Protein AF-A0A9D3YJC3-F1 (afdb_monomer)

pLDDT: mean 71.25, std 24.18, range [24.5, 98.12]

Sequence (260 aa):
MASGANPSANKCLFDDHLLQAIGIKKDTSAGRDDCSYIDMFAGKQGQATYIKMFVPEEGLFEPMEKPKSGDWLKEHTERGQTFKQFITGSYRSPDSVHKTVYLLPMVFKEDPVPPEVIAPLERFAAIFFGMPASVMAPESFLGRASDRVNAGVYQVHAGELLGAMGKNLKRDAFCCAGITMADLYPRESWNFVFGLASSAGNTGVYSLARYLSNFGDHQYTRIDLTSSSMQDNVPRDWSHVRHSPLRAFQVSNERQQPPG

Mean predicted aligned error: 15.18 Å

InterPro domains:
  IPR012962 Peptidase M54, archaemetzincin [cd11375] (100-215)
  IPR024079 Metallopeptidase, catalytic domain superfamily [G3DSA:3.40.390.10] (105-241)
  IPR052009 Archaemetzincin [PTHR32205] (53-228)

Foldseek 3Di:
DDDDDDPPQQADPADCVLCVLLVWDADPVPVHRHPQATFDDDDDPDDRDGDRPPDDDPPPDDDDDDDDPVGPVVVDDDDDDDPVCVVPDPAQDQDPQAFEEEEEFEDELEDTDDPVRVSVVQSCCSVVVSTHYYYDDHDYCYPQFDWDQDLLAIETAQVSVLVVALVDDDRRHNAYEYEYLGFYDNDDVDRGDQKADDSVSSYIYGHPNVVQPCRSVDNHDHGDPPPVVPVPDDPPDPPPPDDDDDDDDDHPPDPDDDDD

Organism: Dreissena polymorpha (NCBI:txid45954)

Secondary structure (DSSP, 8-state):
-------------S-HHHHHHTTPEE--TT---STT-EE----SSS---B--TT---TTSSPPPPPPPTT-HHHHS------HHHHHTS------SS--EEEEEEEESSSPPPPHHHHHHHHHHHHHHHTS-EEEPPPEE-TTSS-EEEETTEEEEEHHHHHHHHHTT--TTEEEEEEEESSEEESSTT---BSEEEETTTTEEEEE-GGGSTTTTSSSSPPP----TTSTT---S--TT------PPP------PPPP-

Radius of gyration: 22.54 Å; Cα contacts (8 Å, |Δi|>4): 349; chains: 1; bounding box: 50×69×72 Å

Structure (mmCIF, N/CA/C/O backbone):
data_AF-A0A9D3YJC3-F1
#
_entry.id   AF-A0A9D3YJC3-F1
#
loop_
_atom_site.group_PDB
_atom_site.id
_atom_site.type_symbol
_atom_site.label_atom_id
_atom_site.label_alt_id
_atom_site.label_comp_id
_atom_site.label_asym_id
_atom_site.label_entity_id
_atom_site.label_seq_id
_atom_site.pdbx_PDB_ins_code
_atom_site.Cartn_x
_atom_site.Cartn_y
_atom_site.Cartn_z
_atom_site.occupancy
_atom_site.B_iso_or_equiv
_atom_site.auth_seq_id
_atom_site.auth_comp_id
_atom_site.auth_asym_id
_atom_site.auth_atom_id
_atom_site.pdbx_PDB_model_num
ATOM 1 N N . MET A 1 1 ? -31.867 4.544 50.320 1.00 34.03 1 MET A N 1
ATOM 2 C CA . MET A 1 1 ? -31.240 5.598 49.499 1.00 34.03 1 MET A CA 1
ATOM 3 C C . MET A 1 1 ? -29.945 5.036 48.942 1.00 34.03 1 MET A C 1
ATOM 5 O O . MET A 1 1 ? -28.954 4.996 49.655 1.00 34.03 1 MET A O 1
ATOM 9 N N . ALA A 1 2 ? -29.984 4.505 47.723 1.00 28.31 2 ALA A N 1
ATOM 10 C CA . ALA A 1 2 ? -28.798 4.081 46.992 1.00 28.31 2 ALA A CA 1
ATOM 11 C C . ALA A 1 2 ? -28.734 4.950 45.736 1.00 28.31 2 ALA A C 1
ATOM 13 O O . ALA A 1 2 ? -29.616 4.889 44.883 1.00 28.31 2 ALA A O 1
ATOM 14 N N . SER A 1 3 ? -27.738 5.829 45.714 1.00 32.19 3 SER A N 1
ATOM 15 C CA . SER A 1 3 ? -27.345 6.646 44.572 1.00 32.19 3 SER A CA 1
ATOM 16 C C . SER A 1 3 ? -26.848 5.708 43.466 1.00 32.19 3 SER A C 1
ATOM 18 O O . SER A 1 3 ? -25.758 5.147 43.563 1.00 32.19 3 SER A O 1
ATOM 20 N N . GLY A 1 4 ? -27.695 5.457 42.467 1.00 29.39 4 GLY A N 1
ATOM 21 C CA . GLY A 1 4 ? -27.324 4.753 41.243 1.00 29.39 4 GLY A CA 1
ATOM 22 C C . GLY A 1 4 ? -26.763 5.765 40.254 1.00 29.39 4 GLY A C 1
ATOM 23 O O . GLY A 1 4 ? -27.488 6.645 39.796 1.00 29.39 4 GLY A O 1
ATOM 24 N N . ALA A 1 5 ? -25.464 5.667 39.979 1.00 30.23 5 ALA A N 1
ATOM 25 C CA . ALA A 1 5 ? -24.754 6.528 39.047 1.00 30.23 5 ALA A CA 1
ATOM 26 C C . ALA A 1 5 ? -25.415 6.520 37.656 1.00 30.23 5 ALA A C 1
ATOM 28 O O . ALA A 1 5 ? -25.661 5.468 37.068 1.00 30.23 5 ALA A O 1
ATOM 29 N N . ASN A 1 6 ? -25.686 7.718 37.148 1.00 29.25 6 ASN A N 1
ATOM 30 C CA . ASN A 1 6 ? -26.159 7.982 35.795 1.00 29.25 6 ASN A CA 1
ATOM 31 C C . ASN A 1 6 ? -25.045 7.609 34.790 1.00 29.25 6 ASN A C 1
ATOM 33 O O . ASN A 1 6 ? -23.936 8.133 34.934 1.00 29.25 6 ASN A O 1
ATOM 37 N N . PRO A 1 7 ? -25.270 6.747 33.780 1.00 35.31 7 PRO A N 1
ATOM 38 C CA . PRO A 1 7 ? -24.292 6.480 32.729 1.00 35.31 7 PRO A CA 1
ATOM 39 C C . PRO A 1 7 ? -24.320 7.635 31.717 1.00 35.31 7 PRO A C 1
ATOM 41 O O . PRO A 1 7 ? -24.684 7.470 30.559 1.00 35.31 7 PRO A O 1
ATOM 44 N N . SER A 1 8 ? -23.986 8.841 32.174 1.00 42.81 8 SER A N 1
ATOM 45 C CA . SER A 1 8 ? -23.954 10.055 31.360 1.00 42.81 8 SER A CA 1
ATOM 46 C C . SER A 1 8 ? -22.549 10.643 31.364 1.00 42.81 8 SER A C 1
ATOM 48 O O . SER A 1 8 ? -22.286 11.694 31.942 1.00 42.81 8 SER A O 1
ATOM 50 N N . ALA A 1 9 ? -21.632 9.938 30.721 1.00 39.44 9 ALA A N 1
ATOM 51 C CA . ALA A 1 9 ? -20.442 10.549 30.157 1.00 39.44 9 ALA A CA 1
ATOM 52 C C . ALA A 1 9 ? -20.146 9.773 28.878 1.00 39.44 9 ALA A C 1
ATOM 54 O O . ALA A 1 9 ? -19.492 8.732 28.910 1.00 39.44 9 ALA A O 1
ATOM 55 N N . ASN A 1 10 ? -20.718 10.242 27.766 1.00 42.78 10 ASN A N 1
ATOM 56 C CA . ASN A 1 10 ? -20.317 9.843 26.422 1.00 42.78 10 ASN A CA 1
ATOM 57 C C . ASN A 1 10 ? -18.834 10.188 26.281 1.00 42.78 10 ASN A C 1
ATOM 59 O O . ASN A 1 10 ? -18.494 11.292 25.878 1.00 42.78 10 ASN A O 1
ATOM 63 N N . LYS A 1 11 ? -17.953 9.282 26.701 1.00 45.59 11 LYS A N 1
ATOM 64 C CA . LYS A 1 11 ? -16.515 9.463 26.568 1.00 45.59 11 LYS A CA 1
ATOM 65 C C . LYS A 1 11 ? -16.201 9.473 25.079 1.00 45.59 11 LYS A C 1
ATOM 67 O O . LYS A 1 11 ? -16.651 8.583 24.357 1.00 45.59 11 LYS A O 1
ATOM 72 N N . CYS A 1 12 ? -15.477 10.490 24.631 1.00 47.16 12 CYS A N 1
ATOM 73 C CA . CYS A 1 12 ? -15.141 10.653 23.230 1.00 47.16 12 CYS A CA 1
ATOM 74 C C . CYS A 1 12 ? -14.508 9.356 22.671 1.00 47.16 12 CYS A C 1
ATOM 76 O O . CYS A 1 12 ? -13.501 8.884 23.194 1.00 47.16 12 CYS A O 1
ATOM 78 N N . LEU A 1 13 ? -15.117 8.769 21.633 1.00 49.75 13 LEU A N 1
ATOM 79 C CA . LEU A 1 13 ? -14.610 7.602 20.899 1.00 49.75 13 LEU A CA 1
ATOM 80 C C . LEU A 1 13 ? -13.373 7.908 20.036 1.00 49.75 13 LEU A C 1
ATOM 82 O O . LEU A 1 13 ? -12.733 6.975 19.558 1.00 49.75 13 LEU A O 1
ATOM 86 N N . PHE A 1 14 ? -13.047 9.183 19.808 1.00 52.88 14 PHE A N 1
ATOM 87 C CA . PHE A 1 14 ? -11.899 9.580 18.999 1.00 52.88 14 PHE A CA 1
ATOM 88 C C . PHE A 1 14 ? -10.638 9.690 19.856 1.00 52.88 14 PHE A C 1
ATOM 90 O O . PHE A 1 14 ? -10.636 10.339 20.901 1.00 52.88 14 PHE A O 1
ATOM 97 N N . ASP A 1 15 ? -9.568 9.053 19.382 1.00 59.12 15 ASP A N 1
ATOM 98 C CA . ASP A 1 15 ? -8.219 9.203 19.919 1.00 59.12 15 ASP A CA 1
ATOM 99 C C . ASP A 1 15 ? -7.711 10.621 19.608 1.00 59.12 15 ASP A C 1
ATOM 101 O O . ASP A 1 15 ? -7.684 11.038 18.446 1.00 59.12 15 ASP A O 1
ATOM 105 N N . ASP A 1 16 ? -7.297 11.370 20.631 1.00 61.34 16 ASP A N 1
ATOM 106 C CA . ASP A 1 16 ? -6.733 12.715 20.467 1.00 61.34 16 ASP A CA 1
ATOM 107 C C . ASP A 1 16 ? -5.506 12.705 19.533 1.00 61.34 16 ASP A C 1
ATOM 109 O O . ASP A 1 16 ? -5.284 13.667 18.793 1.00 61.34 16 ASP A O 1
ATOM 113 N N . HIS A 1 17 ? -4.750 11.599 19.488 1.00 56.66 17 HIS A N 1
ATOM 114 C CA . HIS A 1 17 ? -3.661 11.417 18.529 1.00 56.66 17 HIS A CA 1
ATOM 115 C C . HIS A 1 17 ? -4.159 11.303 17.087 1.00 56.66 17 HIS A C 1
ATOM 117 O O . HIS A 1 17 ? -3.506 11.832 16.188 1.00 56.66 17 HIS A O 1
ATOM 123 N N . LEU A 1 18 ? -5.305 10.653 16.848 1.00 59.09 18 LEU A N 1
ATOM 124 C CA . LEU A 1 18 ? -5.912 10.577 15.518 1.00 59.09 18 LEU A CA 1
ATOM 125 C C . LEU A 1 18 ? -6.359 11.968 15.067 1.00 59.09 18 LEU A C 1
ATOM 127 O O . LEU A 1 18 ? -6.025 12.377 13.960 1.00 59.09 18 LEU A O 1
ATOM 131 N N . LEU A 1 19 ? -7.052 12.713 15.935 1.00 63.03 19 LEU A N 1
ATOM 132 C CA . LEU A 1 19 ? -7.494 14.080 15.639 1.00 63.03 19 LEU A CA 1
ATOM 133 C C . LEU A 1 19 ? -6.303 14.999 15.331 1.00 63.03 19 LEU A C 1
ATOM 135 O O . LEU A 1 19 ? -6.305 15.712 14.326 1.00 63.03 19 LEU A O 1
ATOM 139 N N . GLN A 1 20 ? -5.238 14.911 16.133 1.00 63.22 20 GLN A N 1
ATOM 140 C CA . GLN A 1 20 ? -4.003 15.652 15.899 1.00 63.22 20 GLN A CA 1
ATOM 141 C C . GLN A 1 20 ? -3.333 15.264 14.572 1.00 63.22 20 GLN A C 1
ATOM 143 O O . GLN A 1 20 ? -2.911 16.149 13.825 1.00 63.22 20 GLN A O 1
ATOM 148 N N . ALA A 1 21 ? -3.255 13.967 14.256 1.00 53.16 21 ALA A N 1
ATOM 149 C CA . ALA A 1 21 ? -2.650 13.469 13.020 1.00 53.16 21 ALA A CA 1
ATOM 150 C C . ALA A 1 21 ? -3.380 13.965 11.760 1.00 53.16 21 ALA A C 1
ATOM 152 O O . ALA A 1 21 ? -2.753 14.176 10.721 1.00 53.16 21 ALA A O 1
ATOM 153 N N . ILE A 1 22 ? -4.690 14.204 11.856 1.00 52.75 22 ILE A N 1
ATOM 154 C CA . ILE A 1 22 ? -5.525 14.654 10.733 1.00 52.75 22 ILE A CA 1
ATOM 155 C C . ILE A 1 22 ? -5.748 16.176 10.728 1.00 52.75 22 ILE A C 1
ATOM 157 O O . ILE A 1 22 ? -6.540 16.685 9.940 1.00 52.75 22 ILE A O 1
ATOM 161 N N . GLY A 1 23 ? -5.022 16.921 11.574 1.00 49.81 23 GLY A N 1
ATOM 162 C CA . GLY A 1 23 ? -5.054 18.387 11.614 1.00 49.81 23 GLY A CA 1
ATOM 163 C C . GLY A 1 23 ? -6.340 18.969 12.202 1.00 49.81 23 GLY A C 1
ATOM 164 O O . GLY A 1 23 ? -6.630 20.147 12.005 1.00 49.81 23 GLY A O 1
ATOM 165 N N . ILE A 1 24 ? -7.107 18.159 12.925 1.00 56.41 24 ILE A N 1
ATOM 166 C CA . ILE A 1 24 ? -8.361 18.540 13.560 1.00 56.41 24 ILE A CA 1
ATOM 167 C C . ILE A 1 24 ? -8.088 18.839 15.035 1.00 56.41 24 ILE A C 1
ATOM 169 O O . ILE A 1 24 ? -7.525 18.018 15.757 1.00 56.41 24 ILE A O 1
ATOM 173 N N . LYS A 1 25 ? -8.493 20.022 15.510 1.00 55.69 25 LYS A N 1
ATOM 174 C CA . LYS A 1 25 ? -8.450 20.336 16.942 1.00 55.69 25 LYS A CA 1
ATOM 175 C C . LYS A 1 25 ? -9.805 20.034 17.561 1.00 55.69 25 LYS A C 1
ATOM 177 O O . LYS A 1 25 ? -10.829 20.524 17.099 1.00 55.69 25 LYS A O 1
ATOM 182 N N . LYS A 1 26 ? -9.798 19.251 18.638 1.00 56.91 26 LYS A N 1
ATOM 183 C CA . LYS A 1 26 ? -10.965 19.107 19.508 1.00 56.91 26 LYS A CA 1
ATOM 184 C C . LYS A 1 26 ? -11.254 20.470 20.144 1.00 56.91 26 LYS A C 1
ATOM 186 O O . LYS A 1 26 ? -10.347 21.079 20.716 1.00 56.91 26 LYS A O 1
ATOM 191 N N . ASP A 1 27 ? -12.491 20.945 20.041 1.00 54.25 27 ASP A N 1
ATOM 192 C CA . ASP A 1 27 ? -12.921 22.128 20.780 1.00 54.25 27 ASP A CA 1
ATOM 193 C C . ASP A 1 27 ? -13.125 21.742 22.252 1.00 54.25 27 ASP A C 1
ATOM 195 O O . ASP A 1 27 ? -14.065 21.035 22.613 1.00 54.25 27 ASP A O 1
ATOM 199 N N . THR A 1 28 ? -12.203 22.170 23.112 1.00 58.00 28 THR A N 1
ATOM 200 C CA . THR A 1 28 ? -12.258 21.921 24.560 1.00 58.00 28 THR A CA 1
ATOM 201 C C . THR A 1 28 ? -12.970 23.036 25.325 1.00 58.00 28 THR A C 1
ATOM 203 O O . THR A 1 28 ? -13.167 22.918 26.536 1.00 58.00 28 THR A O 1
ATOM 206 N N . SER A 1 29 ? -13.387 24.111 24.645 1.00 52.12 29 SER A N 1
ATOM 207 C CA . SER A 1 29 ? -13.923 25.318 25.284 1.00 52.12 29 SER A CA 1
ATOM 208 C C . SER A 1 29 ? -15.280 25.106 25.966 1.00 52.12 29 SER A C 1
ATOM 210 O O . SER A 1 29 ? -15.633 25.856 26.876 1.00 52.12 29 SER A O 1
ATOM 212 N N . ALA A 1 30 ? -16.018 24.053 25.597 1.00 52.00 30 ALA A N 1
ATOM 213 C CA . ALA A 1 30 ? -17.358 23.777 26.114 1.00 52.00 30 ALA A CA 1
ATOM 214 C C . ALA A 1 30 ? -17.415 22.815 27.320 1.00 52.00 30 ALA A C 1
ATOM 216 O O . ALA A 1 30 ? -18.510 22.553 27.819 1.00 52.00 30 ALA A O 1
ATOM 217 N N . GLY A 1 31 ? -16.289 22.243 27.777 1.00 49.78 31 GLY A N 1
ATOM 218 C CA . GLY A 1 31 ? -16.287 21.239 28.858 1.00 49.78 31 GLY A CA 1
ATOM 219 C C . GLY A 1 31 ? -17.085 19.963 28.537 1.00 49.78 31 GLY A C 1
ATOM 220 O O . GLY A 1 31 ? -17.451 19.213 29.442 1.00 49.78 31 GLY A O 1
ATOM 221 N N . ARG A 1 32 ? -17.385 19.733 27.254 1.00 52.06 32 ARG A N 1
ATOM 222 C CA . ARG A 1 32 ? -18.110 18.569 26.744 1.00 52.06 32 ARG A CA 1
ATOM 223 C C . ARG A 1 32 ? -17.105 17.551 26.232 1.00 52.06 32 ARG A C 1
ATOM 225 O O . ARG A 1 32 ? -16.273 17.868 25.389 1.00 52.06 32 ARG A O 1
ATOM 232 N N . ASP A 1 33 ? -17.172 16.341 26.772 1.00 51.88 33 ASP A N 1
ATOM 233 C CA . ASP A 1 33 ? -16.262 15.250 26.416 1.00 51.88 33 ASP A CA 1
ATOM 234 C C . ASP A 1 33 ? -16.882 14.278 25.398 1.00 51.88 33 ASP A C 1
ATOM 236 O O . ASP A 1 33 ? -16.332 13.208 25.146 1.00 51.88 33 ASP A O 1
ATOM 240 N N . ASP A 1 34 ? -18.026 14.647 24.809 1.00 51.59 34 ASP A N 1
ATOM 241 C CA . ASP A 1 34 ? -18.716 13.866 23.796 1.00 51.59 34 ASP A CA 1
ATOM 242 C C . ASP A 1 34 ? -18.259 14.282 22.389 1.00 51.59 34 ASP A C 1
ATOM 244 O O . ASP A 1 34 ? -18.269 15.449 22.012 1.00 51.59 34 ASP A O 1
ATOM 248 N N . CYS A 1 35 ? -17.843 13.306 21.580 1.00 47.97 35 CYS A N 1
ATOM 249 C CA . CYS A 1 35 ? -17.362 13.484 20.200 1.00 47.97 35 CYS A CA 1
ATOM 250 C C . CYS A 1 35 ? -18.418 14.026 19.207 1.00 47.97 35 CYS A C 1
ATOM 252 O O . CYS A 1 35 ? -18.234 13.963 17.994 1.00 47.97 35 CYS A O 1
ATOM 254 N N . SER A 1 36 ? -19.536 14.537 19.711 1.00 46.84 36 SER A N 1
ATOM 255 C CA . SER A 1 36 ? -20.648 15.126 18.970 1.00 46.84 36 SER A CA 1
ATOM 256 C C . SER A 1 36 ? -20.240 16.392 18.201 1.00 46.84 36 SER A C 1
ATOM 258 O O . SER A 1 36 ? -20.950 16.808 17.286 1.00 46.84 36 SER A O 1
ATOM 260 N N . TYR A 1 37 ? -19.114 17.010 18.581 1.00 48.41 37 TYR A N 1
ATOM 261 C CA . TYR A 1 37 ? -18.660 18.309 18.088 1.00 48.41 37 TYR A CA 1
ATOM 262 C C . TYR A 1 37 ? -17.153 18.277 17.810 1.00 48.41 37 TYR A C 1
ATOM 264 O O . TYR A 1 37 ? -16.334 18.583 18.673 1.00 48.41 37 TYR A O 1
ATOM 272 N N . ILE A 1 38 ? -16.776 17.875 16.598 1.00 45.44 38 ILE A N 1
ATOM 273 C CA . ILE A 1 38 ? -15.412 18.044 16.099 1.00 45.44 38 ILE A CA 1
ATOM 274 C C . ILE A 1 38 ? -15.381 19.303 15.232 1.00 45.44 38 ILE A C 1
ATOM 276 O O . ILE A 1 38 ? -16.083 19.376 14.224 1.00 45.44 38 ILE A O 1
ATOM 280 N N . ASP A 1 39 ? -14.576 20.286 15.633 1.00 44.53 39 ASP A N 1
ATOM 281 C CA . ASP A 1 39 ? -14.416 21.550 14.917 1.00 44.53 39 ASP A CA 1
ATOM 282 C C . ASP A 1 39 ? -13.326 21.379 13.845 1.00 44.53 39 ASP A C 1
ATOM 284 O O . ASP A 1 39 ? -12.131 21.259 14.134 1.00 44.53 39 ASP A O 1
ATOM 288 N N . MET A 1 40 ? -13.733 21.289 12.580 1.00 40.38 40 MET A N 1
ATOM 289 C CA . MET A 1 40 ? -12.789 21.312 11.466 1.00 40.38 40 MET A CA 1
ATOM 290 C C . MET A 1 40 ? -12.422 22.768 11.177 1.00 40.38 40 MET A C 1
ATOM 292 O O . MET A 1 40 ? -13.278 23.593 10.877 1.00 40.38 40 MET A O 1
ATOM 296 N N . PHE A 1 41 ? -11.137 23.093 11.299 1.00 38.88 41 PHE A N 1
ATOM 297 C CA . PHE A 1 41 ? -10.632 24.461 11.277 1.00 38.88 41 PHE A CA 1
ATOM 298 C C . PHE A 1 41 ? -11.161 25.376 10.163 1.00 38.88 41 PHE A C 1
ATOM 300 O O . PHE A 1 41 ? -10.968 25.133 8.974 1.00 38.88 41 PHE A O 1
ATOM 307 N N . ALA A 1 42 ? -11.615 26.543 10.628 1.00 37.69 42 ALA A N 1
ATOM 308 C CA . ALA A 1 42 ? -11.335 27.871 10.083 1.00 37.69 42 ALA A CA 1
ATOM 309 C C . ALA A 1 42 ? -11.756 28.142 8.627 1.00 37.69 42 ALA A C 1
ATOM 311 O O . ALA A 1 42 ? -10.962 28.586 7.795 1.00 37.69 42 ALA A O 1
ATOM 312 N N . GLY A 1 43 ? -13.057 28.030 8.362 1.00 33.59 43 GLY A N 1
ATOM 313 C CA . GLY A 1 43 ? -13.707 28.916 7.396 1.00 33.59 43 GLY A CA 1
ATOM 314 C C . GLY A 1 43 ? -13.690 30.365 7.906 1.00 33.59 43 GLY A C 1
ATOM 315 O O . GLY A 1 43 ? -13.817 30.611 9.105 1.00 33.59 43 GLY A O 1
ATOM 316 N N . LYS A 1 44 ? -13.476 31.329 7.001 1.00 35.78 44 LYS A N 1
ATOM 317 C CA . LYS A 1 44 ? -13.458 32.781 7.265 1.00 35.78 44 LYS A CA 1
ATOM 318 C C . LYS A 1 44 ? -14.504 33.199 8.315 1.00 35.78 44 LYS A C 1
ATOM 320 O O . LYS A 1 44 ? -15.683 32.956 8.115 1.00 35.78 44 LYS A O 1
ATOM 325 N N . GLN A 1 45 ? -14.046 33.868 9.376 1.00 37.91 45 GLN A N 1
ATOM 326 C CA . GLN A 1 45 ? -14.843 34.611 10.366 1.00 37.91 45 GLN A CA 1
ATOM 327 C C . GLN A 1 45 ? -16.176 33.957 10.797 1.00 37.91 45 GLN A C 1
ATOM 329 O O . GLN A 1 45 ? -17.244 34.294 10.298 1.00 37.91 45 GLN A O 1
ATOM 334 N N . GLY A 1 46 ? -16.122 33.129 11.845 1.00 41.12 46 GLY A N 1
ATOM 335 C CA . GLY A 1 46 ? -17.214 33.074 12.828 1.00 41.12 46 GLY A CA 1
ATOM 336 C C . GLY A 1 46 ? -18.394 32.134 12.564 1.00 41.12 46 GLY A C 1
ATOM 337 O O . GLY A 1 46 ? -19.405 32.274 13.245 1.00 41.12 46 GLY A O 1
ATOM 338 N N . GLN A 1 47 ? -18.291 31.158 11.659 1.00 35.62 47 GLN A N 1
ATOM 339 C CA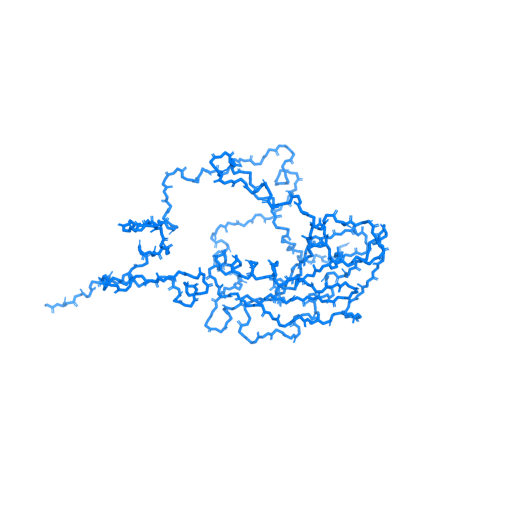 . GLN A 1 47 ? -19.269 30.064 11.569 1.00 35.62 47 GLN A CA 1
ATOM 340 C C . GLN A 1 47 ? -18.584 28.703 11.719 1.00 35.62 47 GLN A C 1
ATOM 342 O O . GLN A 1 47 ? -17.995 28.185 10.772 1.00 35.62 47 GLN A O 1
ATOM 347 N N . ALA A 1 48 ? -18.680 28.122 12.920 1.00 39.12 48 ALA A N 1
ATOM 348 C CA . ALA A 1 48 ? -18.337 26.725 13.163 1.00 39.12 48 ALA A CA 1
ATOM 349 C C . ALA A 1 48 ? -19.234 25.842 12.282 1.00 39.12 48 ALA A C 1
ATOM 351 O O . ALA A 1 48 ? -20.460 25.849 12.412 1.00 39.12 48 ALA A O 1
ATOM 352 N N . THR A 1 49 ? -18.634 25.137 11.325 1.00 36.53 49 THR A N 1
ATOM 353 C CA . THR A 1 49 ? -19.342 24.207 10.441 1.00 36.53 49 THR A CA 1
ATOM 354 C C . THR A 1 49 ? -19.215 22.818 11.051 1.00 36.53 49 THR A C 1
ATOM 356 O O . THR A 1 49 ? -18.181 22.167 10.942 1.00 36.53 49 THR A O 1
ATOM 359 N N . TYR A 1 50 ? -20.258 22.378 11.752 1.00 43.66 50 TYR A N 1
ATOM 360 C CA . TYR A 1 50 ? -20.278 21.070 12.402 1.00 43.66 50 TYR A CA 1
ATOM 361 C C . TYR A 1 50 ? -20.485 19.969 11.360 1.00 43.66 50 TYR A C 1
ATOM 363 O O . TYR A 1 50 ? -21.531 19.915 10.713 1.00 43.66 50 TYR A O 1
ATOM 371 N N . ILE A 1 51 ? -19.519 19.064 11.216 1.00 43.50 51 ILE A N 1
ATOM 372 C CA . ILE A 1 51 ? -19.692 17.853 10.410 1.00 43.50 51 ILE A CA 1
ATOM 373 C C . ILE A 1 51 ? -20.109 16.734 11.365 1.00 43.50 51 ILE A C 1
ATOM 375 O O . ILE A 1 51 ? -19.307 16.261 12.168 1.00 43.50 51 ILE A O 1
ATOM 379 N N . LYS A 1 52 ? -21.375 16.303 11.287 1.00 44.22 52 LYS A N 1
ATOM 380 C CA . LYS A 1 52 ? -21.833 15.052 11.912 1.00 44.22 52 LYS A CA 1
ATOM 381 C C . LYS A 1 52 ? -21.189 13.881 11.173 1.00 44.22 52 LYS A C 1
ATOM 383 O O . LYS A 1 52 ? -21.779 13.297 10.270 1.00 44.22 52 LYS A O 1
ATOM 388 N N . MET A 1 53 ? -19.954 13.555 11.519 1.00 46.59 53 MET A N 1
ATOM 389 C CA . MET A 1 53 ? -19.287 12.386 10.965 1.00 46.59 53 MET A CA 1
ATOM 390 C C . MET A 1 53 ? -19.847 11.137 11.670 1.00 46.59 53 MET A C 1
ATOM 392 O O . MET A 1 53 ? -19.831 11.058 12.895 1.00 46.59 53 MET A O 1
ATOM 396 N N . PHE A 1 54 ? -20.359 10.177 10.892 1.00 48.78 54 PHE A N 1
ATOM 397 C CA . PHE A 1 54 ? -20.787 8.836 11.335 1.00 48.78 54 PHE A CA 1
ATOM 398 C C . PHE A 1 54 ? -22.100 8.704 12.132 1.00 48.78 54 PHE A C 1
ATOM 400 O O . PHE A 1 54 ? -22.337 7.652 12.726 1.00 48.78 54 PHE A O 1
ATOM 407 N N . VAL A 1 55 ? -22.999 9.693 12.106 1.00 48.75 55 VAL A N 1
ATOM 408 C CA . VAL A 1 55 ? -24.399 9.446 12.501 1.00 48.75 55 VAL A CA 1
ATOM 409 C C . VAL A 1 55 ? -25.126 8.887 11.275 1.00 48.75 55 VAL A C 1
ATOM 411 O O . VAL A 1 55 ? -25.212 9.605 10.280 1.00 48.75 55 VAL A O 1
ATOM 414 N N . PRO A 1 56 ? -25.612 7.632 11.284 1.00 53.16 56 PRO A N 1
ATOM 415 C CA . PRO A 1 56 ? -26.396 7.122 10.169 1.00 53.16 56 PRO A CA 1
ATOM 416 C C . PRO A 1 56 ? -27.683 7.946 10.066 1.00 53.16 56 PRO A C 1
ATOM 418 O O . PRO A 1 56 ? -28.554 7.847 10.928 1.00 53.16 56 PRO A O 1
ATOM 421 N N . GLU A 1 57 ? -27.788 8.794 9.045 1.00 59.47 57 GLU A N 1
ATOM 422 C CA . GLU A 1 57 ? -29.070 9.392 8.680 1.00 59.47 57 GLU A CA 1
ATOM 423 C C . GLU A 1 57 ? -29.877 8.352 7.896 1.00 59.47 57 GLU A C 1
ATOM 425 O O . GLU A 1 57 ? -29.357 7.682 6.994 1.00 59.47 57 GLU A O 1
ATOM 430 N N . GLU A 1 58 ? -31.146 8.185 8.269 1.00 62.12 58 GLU A N 1
ATOM 431 C CA . GLU A 1 58 ? -32.071 7.323 7.536 1.00 62.12 58 GLU A CA 1
ATOM 432 C C . GLU A 1 58 ? -32.134 7.775 6.067 1.00 62.12 58 GLU A C 1
ATOM 434 O O . GLU A 1 58 ? -32.348 8.951 5.779 1.00 62.12 58 GLU A O 1
ATOM 439 N N . GLY A 1 59 ? -31.910 6.840 5.137 1.00 68.50 59 GLY A N 1
ATOM 440 C CA . GLY A 1 59 ? -31.900 7.103 3.691 1.00 68.50 59 GLY A CA 1
ATOM 441 C C . GLY A 1 59 ? -30.526 7.385 3.065 1.00 68.50 59 GLY A C 1
ATOM 442 O O . GLY A 1 59 ? -30.440 7.464 1.843 1.00 68.50 59 GLY A O 1
ATOM 443 N N . LEU A 1 60 ? -29.433 7.485 3.838 1.00 65.81 60 LEU A N 1
ATOM 444 C CA . LEU A 1 60 ? -28.082 7.605 3.249 1.00 65.81 60 LEU A CA 1
ATOM 445 C C . LEU A 1 60 ? -27.561 6.293 2.646 1.00 65.81 60 LEU A C 1
ATOM 447 O O . LEU A 1 60 ? -26.721 6.316 1.747 1.00 65.81 60 LEU A O 1
ATOM 451 N N . PHE A 1 61 ? -28.038 5.152 3.144 1.00 70.12 61 PHE A N 1
ATOM 452 C CA . PHE A 1 61 ? -27.587 3.830 2.720 1.00 70.12 61 PHE A CA 1
ATOM 453 C C . PHE A 1 61 ? -28.786 2.963 2.351 1.00 70.12 61 PHE A C 1
ATOM 455 O O . PHE A 1 61 ? -29.391 2.315 3.206 1.00 70.12 61 PHE A O 1
ATOM 462 N N . GLU A 1 62 ? -29.114 2.943 1.064 1.00 78.75 62 GLU A N 1
ATOM 463 C CA . GLU A 1 62 ? -30.088 1.998 0.525 1.00 78.75 62 GLU A CA 1
ATOM 464 C C . GLU A 1 62 ? -29.520 0.566 0.546 1.00 78.75 62 GLU A C 1
ATOM 466 O O . GLU A 1 62 ? -28.317 0.369 0.320 1.00 78.75 62 GLU A O 1
ATOM 471 N N . PRO A 1 63 ? -30.351 -0.461 0.801 1.00 78.50 63 PRO A N 1
ATOM 472 C CA . PRO A 1 63 ? -29.919 -1.849 0.713 1.00 78.50 63 PRO A CA 1
ATOM 473 C C . PRO A 1 63 ? -29.329 -2.172 -0.665 1.00 78.50 63 PRO A C 1
ATOM 475 O O . PRO A 1 63 ? -29.891 -1.803 -1.696 1.00 78.50 63 PRO A O 1
ATOM 478 N N . MET A 1 64 ? -28.222 -2.921 -0.694 1.00 80.88 64 MET A N 1
ATOM 479 C CA . MET A 1 64 ? -27.650 -3.383 -1.961 1.00 80.88 64 MET A CA 1
ATOM 480 C C . MET A 1 64 ? -28.637 -4.288 -2.708 1.00 80.88 64 MET A C 1
ATOM 482 O O . MET A 1 64 ? -29.244 -5.192 -2.124 1.00 80.88 64 MET A O 1
ATOM 486 N N . GLU A 1 65 ? -28.758 -4.073 -4.017 1.00 87.75 65 GLU A N 1
ATOM 487 C CA . GLU A 1 65 ? -29.542 -4.944 -4.888 1.00 87.75 65 GLU A CA 1
ATOM 488 C C . GLU A 1 65 ? -28.956 -6.363 -4.932 1.00 87.75 65 GLU A C 1
ATOM 490 O O . GLU A 1 65 ? -27.770 -6.597 -4.686 1.00 87.75 65 GLU A O 1
ATOM 495 N N . LYS A 1 66 ? -29.796 -7.345 -5.275 1.00 87.94 66 L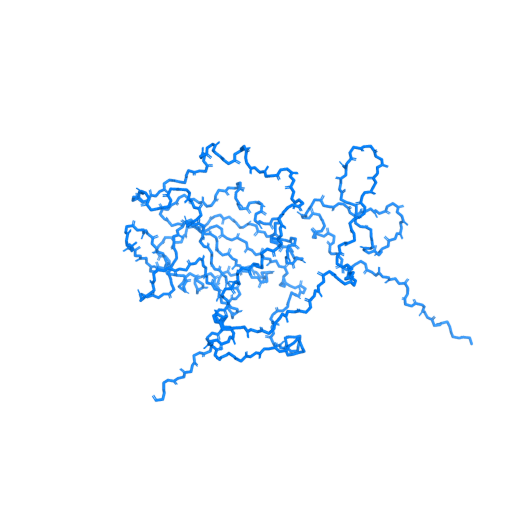YS A N 1
ATOM 496 C CA . LYS A 1 66 ? -29.320 -8.716 -5.487 1.00 87.94 66 LYS A CA 1
ATOM 497 C C . LYS A 1 66 ? -28.401 -8.773 -6.718 1.00 87.94 66 LYS A C 1
ATOM 499 O O . LYS A 1 66 ? -28.760 -8.162 -7.727 1.00 87.94 66 LYS A O 1
ATOM 504 N N . PRO A 1 67 ? -27.309 -9.566 -6.682 1.00 89.56 67 PRO A N 1
ATOM 505 C CA . PRO A 1 67 ? -26.437 -9.759 -7.837 1.00 89.56 67 PRO A CA 1
ATOM 506 C C . PRO A 1 67 ? -27.210 -10.215 -9.082 1.00 89.56 67 PRO A C 1
ATOM 508 O O . PRO A 1 67 ? -28.029 -11.143 -9.022 1.00 89.56 67 PRO A O 1
ATOM 511 N N . LYS A 1 68 ? -26.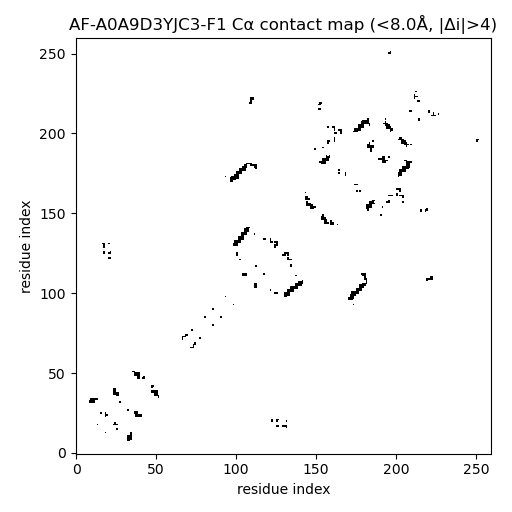939 -9.563 -10.209 1.00 90.81 68 LYS A N 1
ATOM 512 C CA . LYS A 1 68 ? -27.528 -9.788 -11.532 1.00 90.81 68 LYS A CA 1
ATOM 513 C C . LYS A 1 68 ? -26.563 -10.571 -12.425 1.00 90.81 68 LYS A C 1
ATOM 515 O O . LYS A 1 68 ? -25.426 -10.846 -12.064 1.00 90.81 68 LYS A O 1
ATOM 520 N N . SER A 1 69 ? -27.035 -10.973 -13.603 1.00 91.31 69 SER A N 1
ATOM 521 C CA . SER A 1 69 ? -26.170 -11.591 -14.618 1.00 91.31 69 SER A CA 1
ATOM 522 C C . SER A 1 69 ? -25.028 -10.638 -14.986 1.00 91.31 69 SER A C 1
ATOM 524 O O . SER A 1 69 ? -25.298 -9.459 -15.208 1.00 91.31 69 SER A O 1
ATOM 526 N N . GLY A 1 70 ? -23.790 -11.130 -15.066 1.00 88.06 70 GLY A N 1
ATOM 527 C CA . GLY A 1 70 ? -22.596 -10.293 -15.234 1.00 88.06 70 GLY A CA 1
ATOM 528 C C . GLY A 1 70 ? -21.941 -9.854 -13.921 1.00 88.06 70 GLY A C 1
ATOM 529 O O . GLY A 1 70 ? -20.780 -9.447 -13.932 1.00 88.06 70 GLY A O 1
ATOM 530 N N . ASP A 1 71 ? -22.646 -9.936 -12.785 1.00 88.00 71 ASP A N 1
ATOM 531 C CA . ASP A 1 71 ? -22.043 -9.632 -11.489 1.00 88.00 71 ASP A CA 1
ATOM 532 C C . ASP A 1 71 ? -21.211 -10.815 -11.002 1.00 88.00 71 ASP A C 1
ATOM 534 O O . ASP A 1 71 ? -21.661 -11.963 -10.995 1.00 88.00 71 ASP A O 1
ATOM 538 N N . TRP A 1 72 ? -20.027 -10.517 -10.475 1.00 85.56 72 TRP A N 1
ATOM 539 C CA . TRP A 1 72 ? -19.110 -11.519 -9.932 1.00 85.56 72 TRP A CA 1
ATOM 540 C C . TRP A 1 72 ? -19.785 -12.474 -8.935 1.00 85.56 72 TRP A C 1
ATOM 542 O O . TRP A 1 72 ? -19.686 -13.688 -9.073 1.00 85.56 72 TRP A O 1
ATOM 552 N N . LEU A 1 73 ? -20.550 -11.935 -7.976 1.00 84.75 73 LEU A N 1
ATOM 553 C CA . LEU A 1 73 ? -21.267 -12.721 -6.958 1.00 84.75 73 LEU A CA 1
ATOM 554 C C . LEU A 1 73 ? -22.394 -13.600 -7.528 1.00 84.75 73 LEU A C 1
ATOM 556 O O . LEU A 1 73 ? -22.927 -14.450 -6.814 1.00 84.75 73 LEU A O 1
ATOM 560 N N . LYS A 1 74 ? -22.803 -13.376 -8.783 1.00 88.25 74 LYS A N 1
ATOM 561 C CA . LYS A 1 74 ? -23.765 -14.227 -9.487 1.00 88.25 74 LYS A CA 1
ATOM 562 C C . LYS A 1 74 ? -23.076 -15.334 -10.281 1.00 88.25 74 LYS A C 1
ATOM 564 O O . LYS A 1 74 ? -23.643 -16.419 -10.397 1.00 88.25 74 LYS A O 1
ATOM 569 N N . GLU A 1 75 ? -21.897 -15.053 -10.826 1.00 90.44 75 GLU A N 1
ATOM 570 C CA . GLU A 1 75 ? -21.138 -15.965 -11.690 1.00 90.44 75 GLU A CA 1
ATOM 571 C C . GLU A 1 75 ? -20.208 -16.897 -10.905 1.00 90.44 75 GLU A C 1
ATOM 573 O O . GLU A 1 75 ? -19.969 -18.031 -11.320 1.00 90.44 75 GLU A O 1
ATOM 578 N N . HIS A 1 76 ? -19.741 -16.459 -9.736 1.00 84.44 76 HIS A N 1
ATOM 579 C CA . HIS A 1 76 ? -18.829 -17.210 -8.886 1.00 84.44 76 HIS A CA 1
ATOM 580 C C . HIS A 1 76 ? -19.487 -17.595 -7.563 1.00 84.44 76 HIS A C 1
ATOM 582 O O . HIS A 1 76 ? -20.092 -16.782 -6.866 1.00 84.44 76 HIS A O 1
ATOM 588 N N . THR A 1 77 ? -19.351 -18.874 -7.205 1.00 84.56 77 THR A N 1
ATOM 589 C CA . THR A 1 77 ? -19.815 -19.370 -5.908 1.00 84.56 77 THR A CA 1
ATOM 590 C C . THR A 1 77 ? -18.743 -19.111 -4.862 1.00 84.56 77 THR A C 1
ATOM 592 O O . THR A 1 77 ? -17.713 -19.780 -4.838 1.00 84.56 77 THR A O 1
ATOM 595 N N . GLU A 1 78 ? -19.011 -18.167 -3.968 1.00 84.19 78 GLU A N 1
ATOM 596 C CA . GLU A 1 78 ? -18.148 -17.856 -2.834 1.00 84.19 78 GLU A CA 1
ATOM 597 C C . GLU A 1 78 ? -18.874 -18.106 -1.518 1.00 84.19 78 GLU A C 1
ATOM 599 O O . GLU A 1 78 ? -20.091 -17.934 -1.389 1.00 84.19 78 GLU A O 1
ATOM 604 N N . ARG A 1 79 ? -18.116 -18.498 -0.493 1.00 84.75 79 ARG A N 1
ATOM 605 C CA . ARG A 1 79 ? -18.661 -18.581 0.858 1.00 84.75 79 ARG A CA 1
ATOM 606 C C . ARG A 1 79 ? -18.845 -17.162 1.386 1.00 84.75 79 ARG A C 1
ATOM 608 O O . ARG A 1 79 ? -17.877 -16.519 1.777 1.00 84.75 79 ARG A O 1
ATOM 615 N N . GLY A 1 80 ? -20.091 -16.705 1.438 1.00 83.50 80 GLY A N 1
ATOM 616 C CA . GLY A 1 80 ? -20.425 -15.435 2.073 1.00 83.50 80 GLY A CA 1
ATOM 617 C C . GLY A 1 80 ? -20.052 -15.398 3.560 1.00 83.50 80 GLY A C 1
ATOM 618 O O . GLY A 1 80 ? -19.886 -16.429 4.221 1.00 83.50 80 GLY A O 1
ATOM 619 N N . GLN A 1 81 ? -19.972 -14.183 4.094 1.00 85.88 81 GLN A N 1
ATOM 620 C CA . GLN A 1 81 ? -19.775 -13.909 5.511 1.00 85.88 81 GLN A CA 1
ATOM 621 C C . GLN A 1 81 ? -20.862 -12.954 6.000 1.00 85.88 81 GLN A C 1
ATOM 623 O O . GLN A 1 81 ? -21.064 -11.879 5.445 1.00 85.88 81 GLN A O 1
ATOM 628 N N . THR A 1 82 ? -21.563 -13.339 7.062 1.00 85.12 82 THR A N 1
ATOM 629 C CA . THR A 1 82 ? -22.510 -12.446 7.743 1.00 85.12 82 THR A CA 1
ATOM 630 C C . THR A 1 82 ? -21.774 -11.447 8.632 1.00 85.12 82 THR A C 1
ATOM 632 O O . THR A 1 82 ? -20.695 -11.743 9.145 1.00 85.12 82 THR A O 1
ATOM 635 N N . PHE A 1 83 ? -22.403 -10.305 8.915 1.00 81.44 83 PHE A N 1
ATOM 636 C CA . PHE A 1 83 ? -21.870 -9.321 9.861 1.00 81.44 83 PHE A CA 1
ATOM 637 C C . PHE A 1 83 ? -21.536 -9.941 11.227 1.00 81.44 83 PHE A C 1
ATOM 639 O O . PHE A 1 83 ? -20.450 -9.734 11.758 1.00 81.44 83 PHE A O 1
ATOM 646 N N . LYS A 1 84 ? -22.421 -10.788 11.770 1.00 83.88 84 LYS A N 1
ATOM 647 C CA . LYS A 1 84 ? -22.162 -11.482 13.039 1.00 83.88 84 LYS A CA 1
ATOM 648 C C . LYS A 1 84 ? -20.922 -12.375 12.954 1.00 83.88 84 LYS A C 1
ATOM 650 O O . LYS A 1 84 ? -20.096 -12.327 13.853 1.00 83.88 84 LYS A O 1
ATOM 655 N N . GLN A 1 85 ? -20.769 -13.145 11.874 1.00 86.19 85 GLN A N 1
ATOM 656 C CA . GLN A 1 85 ? -19.578 -13.977 11.653 1.00 86.19 85 GLN A CA 1
ATOM 657 C C . GLN A 1 85 ? -18.300 -13.150 11.487 1.00 86.19 85 GLN A C 1
ATOM 659 O O . GLN A 1 85 ? -17.232 -13.633 11.847 1.00 86.19 85 GLN A O 1
ATOM 664 N N . PHE A 1 86 ? -18.396 -11.945 10.923 1.00 84.31 86 PHE A N 1
ATOM 665 C CA . PHE A 1 86 ? -17.277 -11.010 10.848 1.00 84.31 86 PHE A CA 1
ATOM 666 C C . PHE A 1 86 ? -16.870 -10.536 12.246 1.00 84.31 86 PHE A C 1
ATOM 668 O O . PHE A 1 86 ? -15.736 -10.758 12.653 1.00 84.31 86 PHE A O 1
ATOM 675 N N . ILE A 1 87 ? -17.813 -10.000 13.024 1.00 81.19 87 ILE A N 1
ATOM 676 C CA . ILE A 1 87 ? -17.543 -9.471 14.370 1.00 81.19 87 ILE A CA 1
ATOM 677 C C . ILE A 1 87 ? -17.051 -10.553 15.342 1.00 81.19 87 ILE A C 1
ATOM 679 O O . ILE A 1 87 ? -16.189 -10.284 16.171 1.00 81.19 87 ILE A O 1
ATOM 683 N N . THR A 1 88 ? -17.576 -11.779 15.259 1.00 83.94 88 THR A N 1
ATOM 684 C CA . THR A 1 88 ? -17.157 -12.886 16.139 1.00 83.94 88 THR A CA 1
ATOM 685 C C . THR A 1 88 ? -16.000 -13.709 15.575 1.00 83.94 88 THR A C 1
ATOM 687 O O . THR A 1 88 ? -15.628 -14.722 16.167 1.00 83.94 88 THR A O 1
ATOM 690 N N . GLY A 1 89 ? -15.492 -13.365 14.391 1.00 82.06 89 GLY A N 1
ATOM 691 C CA . GLY A 1 89 ? -14.385 -14.080 13.771 1.00 82.06 89 GLY A CA 1
ATOM 692 C C . GLY A 1 89 ? -13.053 -13.773 14.454 1.00 82.06 89 GLY A C 1
ATOM 693 O O . GLY A 1 89 ? -12.899 -12.766 15.138 1.00 82.06 89 GLY A O 1
ATOM 694 N N . SER A 1 90 ? -12.057 -14.630 14.240 1.00 76.69 90 SER A N 1
ATOM 695 C CA . SER A 1 90 ? -10.686 -14.423 14.729 1.00 76.69 90 SER A CA 1
ATOM 696 C C . SER A 1 90 ? -9.904 -13.466 13.822 1.00 76.69 90 SER A C 1
ATOM 698 O O . SER A 1 90 ? -8.857 -13.822 13.284 1.00 76.69 90 SER A O 1
ATOM 700 N N . TYR A 1 91 ? -10.448 -12.271 13.598 1.00 79.31 91 TYR A N 1
ATOM 701 C CA . TYR A 1 91 ? -9.769 -11.207 12.865 1.00 79.31 91 TYR A CA 1
ATOM 702 C C . TYR A 1 91 ? -8.900 -10.394 13.815 1.00 79.31 91 TYR A C 1
ATOM 704 O O . TYR A 1 91 ? -9.230 -10.221 14.989 1.00 79.31 91 TYR A O 1
ATOM 712 N N . ARG A 1 92 ? -7.774 -9.894 13.307 1.00 78.88 92 ARG A N 1
ATOM 713 C CA . ARG A 1 92 ? -6.946 -8.964 14.067 1.00 78.88 92 ARG A CA 1
ATOM 714 C C . ARG A 1 92 ? -7.685 -7.634 14.169 1.00 78.88 92 ARG A C 1
ATOM 716 O O . ARG A 1 92 ? -7.969 -7.012 13.149 1.00 78.88 92 ARG A O 1
ATOM 723 N N . SER A 1 93 ? -7.947 -7.209 15.395 1.00 82.56 93 SER A N 1
ATOM 724 C CA . SER A 1 93 ? -8.434 -5.868 15.709 1.00 82.56 93 SER A CA 1
ATOM 725 C C . SER A 1 93 ? -7.299 -5.058 16.330 1.00 82.56 93 SER A C 1
ATOM 727 O O . SER A 1 93 ? -6.427 -5.660 16.966 1.00 82.56 93 SER A O 1
ATOM 729 N N . PRO A 1 94 ? -7.268 -3.727 16.142 1.00 85.12 94 PRO A N 1
ATOM 730 C CA . PRO A 1 94 ? -6.316 -2.882 16.846 1.00 85.12 94 PRO A CA 1
ATOM 731 C C . PRO A 1 94 ? -6.416 -3.105 18.357 1.00 85.12 94 PRO A C 1
ATOM 733 O O . PRO A 1 94 ? -7.514 -3.256 18.898 1.00 85.12 94 PRO A O 1
ATOM 736 N N . ASP A 1 95 ? -5.271 -3.147 19.030 1.00 83.31 95 ASP A N 1
ATOM 737 C CA . ASP A 1 95 ? -5.185 -3.335 20.478 1.00 83.31 95 ASP A CA 1
ATOM 738 C C . ASP A 1 95 ? -4.256 -2.287 21.117 1.00 83.31 95 ASP A C 1
ATOM 740 O O . ASP A 1 95 ? -3.796 -1.352 20.462 1.00 83.31 95 ASP A O 1
ATOM 744 N N . SER A 1 96 ? -3.998 -2.393 22.424 1.00 82.62 96 SER A N 1
ATOM 745 C CA . SER A 1 96 ? -3.171 -1.415 23.147 1.00 82.62 96 SER A CA 1
ATOM 746 C C . SER A 1 96 ? -1.714 -1.351 22.666 1.00 82.62 96 SER A C 1
ATOM 748 O O . SER A 1 96 ? -1.036 -0.346 22.903 1.00 82.62 96 SER A O 1
ATOM 750 N N . VAL A 1 97 ? -1.244 -2.403 21.996 1.00 88.12 97 VAL A N 1
ATOM 751 C CA . VAL A 1 97 ? 0.103 -2.554 21.447 1.00 88.12 97 VAL A CA 1
ATOM 75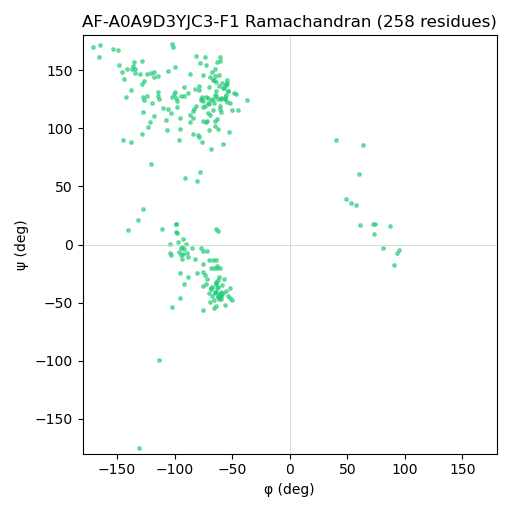2 C C . VAL A 1 97 ? 0.092 -2.317 19.937 1.00 88.12 97 VAL A C 1
ATOM 754 O O . VAL A 1 97 ? 0.848 -1.480 19.460 1.00 88.12 97 VAL A O 1
ATOM 757 N N . HIS A 1 98 ? -0.757 -3.018 19.188 1.00 91.19 98 HIS A N 1
ATOM 758 C CA . HIS A 1 98 ? -0.791 -3.023 17.727 1.00 91.19 98 HIS A CA 1
ATOM 759 C C . HIS A 1 98 ? -1.828 -2.034 17.199 1.00 91.19 98 HIS A C 1
ATOM 761 O O . HIS A 1 98 ? -2.995 -2.379 17.003 1.00 91.19 98 HIS A O 1
ATOM 767 N N . LYS A 1 99 ? -1.394 -0.797 16.974 1.00 89.25 99 LYS A N 1
ATOM 768 C CA . LYS A 1 99 ? -2.292 0.339 16.717 1.00 89.25 99 LYS A CA 1
ATOM 769 C C . LYS A 1 99 ? -1.788 1.306 15.651 1.00 89.25 99 LYS A C 1
ATOM 771 O O . LYS A 1 99 ? -2.324 2.400 15.530 1.00 89.25 99 LYS A O 1
ATOM 776 N N . THR A 1 100 ? -0.759 0.917 14.901 1.00 91.75 100 THR A N 1
ATOM 777 C CA . THR A 1 100 ? -0.165 1.772 13.869 1.00 91.75 100 THR A CA 1
ATOM 778 C C . THR A 1 100 ? -0.173 1.072 12.511 1.00 91.75 100 THR A C 1
ATOM 780 O O . THR A 1 100 ? 0.319 -0.052 12.386 1.00 91.75 100 THR A O 1
ATOM 783 N N . VAL A 1 101 ? -0.701 1.734 11.479 1.00 96.19 101 VAL A N 1
ATOM 784 C CA . VAL A 1 101 ? -0.488 1.361 10.072 1.00 96.19 101 VAL A CA 1
ATOM 785 C C . VAL A 1 101 ? 0.842 1.947 9.622 1.00 96.19 101 VAL A C 1
ATOM 787 O O . VAL A 1 101 ? 1.001 3.162 9.565 1.00 96.19 101 VAL A O 1
ATOM 790 N N . TYR A 1 102 ? 1.805 1.108 9.264 1.00 97.75 102 TYR A N 1
ATOM 791 C CA . TYR A 1 102 ? 3.049 1.595 8.675 1.00 97.75 102 TYR A CA 1
ATOM 792 C C . TYR A 1 102 ? 2.966 1.625 7.155 1.00 97.75 102 TYR A C 1
ATOM 794 O O . TYR A 1 102 ? 2.517 0.660 6.542 1.00 97.75 102 TYR A O 1
ATOM 802 N N . LEU A 1 103 ? 3.431 2.716 6.551 1.00 97.75 103 LEU A N 1
ATOM 803 C CA . LEU A 1 103 ? 3.655 2.822 5.113 1.00 97.75 103 LEU A CA 1
ATOM 804 C C . LEU A 1 103 ? 5.162 2.763 4.864 1.00 97.75 103 LEU A C 1
ATOM 806 O O . LEU A 1 103 ? 5.895 3.633 5.328 1.00 97.75 103 LEU A O 1
ATOM 810 N N . LEU A 1 104 ? 5.634 1.739 4.158 1.00 96.81 104 LEU A N 1
ATOM 811 C CA . LEU A 1 104 ? 7.050 1.532 3.853 1.00 96.81 104 LEU A CA 1
ATOM 812 C C . LEU A 1 104 ? 7.312 1.830 2.373 1.00 96.81 104 LEU A C 1
ATOM 814 O O . LEU A 1 104 ? 6.931 1.016 1.535 1.00 96.81 104 LEU A O 1
ATOM 818 N N . PRO A 1 105 ? 7.968 2.947 2.017 1.00 96.69 105 PRO A N 1
ATOM 819 C CA . PRO A 1 105 ? 8.401 3.174 0.644 1.00 96.69 105 PRO A CA 1
ATOM 820 C C . PRO A 1 105 ? 9.484 2.154 0.259 1.00 96.69 105 PRO A C 1
ATOM 822 O O . PRO A 1 105 ? 10.569 2.140 0.842 1.00 96.69 105 PRO A O 1
ATOM 825 N N . MET A 1 106 ? 9.186 1.290 -0.709 1.00 95.12 106 MET A N 1
ATOM 826 C CA . MET A 1 106 ? 10.088 0.241 -1.186 1.00 95.12 106 MET A CA 1
ATOM 827 C C . MET A 1 106 ? 10.720 0.665 -2.507 1.00 95.12 106 MET A C 1
ATOM 829 O O . MET A 1 106 ? 10.008 0.997 -3.457 1.00 95.12 106 MET A O 1
ATOM 833 N N . VAL A 1 107 ? 12.048 0.616 -2.558 1.00 92.69 107 VAL A N 1
ATOM 834 C CA . VAL A 1 107 ? 12.842 1.073 -3.703 1.00 92.69 107 VAL A CA 1
ATOM 835 C C . VAL A 1 107 ? 13.555 -0.111 -4.349 1.00 92.69 107 VAL A C 1
ATOM 837 O O . VAL A 1 107 ? 14.267 -0.849 -3.658 1.00 92.69 107 VAL A O 1
ATOM 840 N N . PHE A 1 108 ? 13.402 -0.284 -5.664 1.00 92.62 108 PHE A N 1
ATOM 841 C CA . PHE A 1 108 ? 14.132 -1.299 -6.431 1.00 92.62 108 PHE A CA 1
ATOM 842 C C . PHE A 1 108 ? 15.106 -0.671 -7.430 1.00 92.62 108 PHE A C 1
ATOM 844 O O . PHE A 1 108 ? 16.224 -0.321 -7.051 1.00 92.62 108 PHE A O 1
ATOM 851 N N . LYS A 1 109 ? 14.710 -0.581 -8.704 1.00 86.06 109 LYS A N 1
ATOM 852 C CA . LYS A 1 109 ? 15.514 -0.019 -9.804 1.00 86.06 109 LYS A CA 1
ATOM 853 C C . LYS A 1 109 ? 15.050 1.389 -10.193 1.00 86.06 109 LYS A C 1
ATOM 855 O O . LYS A 1 109 ? 15.703 2.052 -10.990 1.00 86.06 109 LYS A O 1
ATOM 860 N N . GLU A 1 110 ? 13.921 1.807 -9.648 1.00 80.75 110 GLU A N 1
ATOM 861 C CA . GLU A 1 110 ? 13.243 3.074 -9.857 1.00 80.75 110 GLU A CA 1
ATOM 862 C C . GLU A 1 110 ? 13.480 4.060 -8.705 1.00 80.75 110 GLU A C 1
ATOM 864 O O . GLU A 1 110 ? 14.014 3.699 -7.654 1.00 80.75 110 GLU A O 1
ATOM 869 N N . ASP A 1 111 ? 13.073 5.314 -8.907 1.00 79.56 111 ASP A N 1
ATOM 870 C CA . ASP A 1 111 ? 13.094 6.326 -7.851 1.00 79.56 111 ASP A CA 1
ATOM 871 C C . ASP A 1 111 ? 12.108 5.958 -6.717 1.00 79.56 111 ASP A C 1
ATOM 873 O O . ASP A 1 111 ? 11.089 5.299 -6.952 1.00 79.56 111 ASP A O 1
ATOM 877 N N . PRO A 1 112 ? 12.369 6.376 -5.465 1.00 80.81 112 PRO A N 1
ATOM 878 C CA . PRO A 1 112 ? 11.435 6.156 -4.366 1.00 80.81 112 PRO A CA 1
ATOM 879 C C . PRO A 1 112 ? 10.085 6.839 -4.613 1.00 80.81 112 PRO A C 1
ATOM 881 O O . PRO A 1 112 ? 9.994 7.835 -5.330 1.00 80.81 112 PRO A O 1
ATOM 884 N N . VAL A 1 113 ? 9.044 6.347 -3.931 1.00 88.19 113 VAL A N 1
ATOM 885 C CA . VAL A 1 113 ? 7.733 7.013 -3.893 1.00 88.19 113 VAL A CA 1
ATOM 886 C C . VAL A 1 113 ? 7.922 8.467 -3.430 1.00 88.19 113 VAL A C 1
ATOM 888 O O . VAL A 1 113 ? 8.447 8.678 -2.330 1.00 88.19 113 VAL A O 1
ATOM 891 N N . PRO A 1 114 ? 7.503 9.467 -4.225 1.00 89.19 114 PRO A N 1
ATOM 892 C CA . PRO A 1 114 ? 7.764 10.862 -3.895 1.00 89.19 114 PRO A CA 1
ATOM 893 C C . PRO A 1 114 ? 7.039 11.316 -2.613 1.00 89.19 114 PRO A C 1
ATOM 895 O O . PRO A 1 114 ? 5.908 10.876 -2.357 1.00 89.19 114 PRO A O 1
ATOM 898 N N . PRO A 1 115 ? 7.647 12.201 -1.796 1.00 87.38 115 PRO A N 1
ATOM 899 C CA . PRO A 1 115 ? 7.042 12.722 -0.566 1.00 87.38 115 PRO A CA 1
ATOM 900 C C . PRO A 1 115 ? 5.631 13.306 -0.750 1.00 87.38 115 PRO A C 1
ATOM 902 O O . PRO A 1 115 ? 4.755 13.118 0.096 1.00 87.38 115 PRO A O 1
ATOM 905 N N . GLU A 1 116 ? 5.392 13.979 -1.872 1.00 86.94 116 GLU A N 1
ATOM 906 C CA . GLU A 1 116 ? 4.117 14.577 -2.268 1.00 86.94 116 GLU A CA 1
ATOM 907 C C . GLU A 1 116 ? 3.007 13.550 -2.523 1.00 86.94 116 GLU A C 1
ATOM 909 O O . GLU A 1 116 ? 1.833 13.905 -2.446 1.00 86.94 116 GLU A O 1
ATOM 914 N N . VAL A 1 117 ? 3.357 12.284 -2.767 1.00 88.44 117 VAL A N 1
ATOM 915 C CA . VAL A 1 117 ? 2.406 11.176 -2.927 1.00 88.44 117 VAL A CA 1
ATOM 916 C C . VAL A 1 117 ? 2.215 10.428 -1.608 1.00 88.44 117 VAL A C 1
ATOM 918 O O . VAL A 1 117 ? 1.082 10.162 -1.201 1.00 88.44 117 VAL A O 1
ATOM 921 N N . ILE A 1 118 ? 3.307 10.108 -0.906 1.00 91.94 118 ILE A N 1
ATOM 922 C CA . ILE A 1 118 ? 3.234 9.281 0.306 1.00 91.94 118 ILE A CA 1
ATOM 923 C C . ILE A 1 118 ? 2.624 10.035 1.501 1.00 91.94 118 ILE A C 1
ATOM 925 O O . ILE A 1 118 ? 1.893 9.437 2.287 1.00 91.94 118 ILE A O 1
ATOM 929 N N . ALA A 1 119 ? 2.850 11.349 1.631 1.00 86.81 119 ALA A N 1
ATOM 930 C CA . ALA A 1 119 ? 2.341 12.118 2.771 1.00 86.81 119 ALA A CA 1
ATOM 931 C C . ALA A 1 119 ? 0.806 12.304 2.754 1.00 86.81 119 ALA A C 1
ATOM 933 O O . ALA A 1 119 ? 0.171 12.171 3.804 1.00 86.81 119 ALA A O 1
ATOM 934 N N . PRO A 1 120 ? 0.144 12.585 1.612 1.00 87.25 120 PRO A N 1
ATOM 935 C CA . PRO A 1 120 ? -1.315 12.506 1.539 1.00 87.25 120 PRO A CA 1
ATOM 936 C C . PRO A 1 120 ? -1.856 11.099 1.797 1.00 87.25 120 PRO A C 1
ATOM 938 O O . PRO A 1 120 ? -2.897 10.977 2.440 1.00 87.25 120 PRO A O 1
ATOM 941 N N . LEU A 1 121 ? -1.158 10.053 1.338 1.00 91.75 121 LEU A N 1
ATOM 942 C CA . LEU A 1 121 ? -1.566 8.666 1.570 1.00 91.75 121 LEU A CA 1
ATOM 943 C C . LEU A 1 121 ? -1.543 8.306 3.060 1.00 91.75 121 LEU A C 1
ATOM 945 O O . LEU A 1 121 ? -2.480 7.675 3.537 1.00 91.75 121 LEU A O 1
ATOM 949 N N . GLU A 1 122 ? -0.528 8.749 3.804 1.00 91.50 122 GLU A N 1
ATOM 950 C CA . GLU A 1 122 ? -0.462 8.612 5.265 1.00 91.50 122 GLU A CA 1
ATOM 951 C C . GLU A 1 122 ? -1.682 9.237 5.943 1.00 91.50 122 GLU A C 1
ATOM 953 O O . GLU A 1 122 ? -2.383 8.568 6.703 1.00 91.50 122 GLU A O 1
ATOM 958 N N . ARG A 1 123 ? -1.991 10.499 5.617 1.00 84.81 123 ARG A N 1
ATOM 959 C CA . ARG A 1 123 ? -3.155 11.196 6.185 1.00 84.81 123 ARG A CA 1
ATOM 960 C C . ARG A 1 123 ? -4.463 10.506 5.819 1.00 84.81 123 ARG A C 1
ATOM 962 O O . ARG A 1 123 ? -5.316 10.318 6.681 1.00 84.81 123 ARG A O 1
ATOM 969 N N . PHE A 1 124 ? -4.618 10.116 4.556 1.00 87.25 124 PHE A N 1
ATOM 970 C CA . PHE A 1 124 ? -5.806 9.408 4.096 1.00 87.25 124 PHE A CA 1
ATOM 971 C C . PHE A 1 124 ? -5.972 8.070 4.818 1.00 87.25 124 PHE A C 1
ATOM 973 O O . PHE A 1 124 ? -7.060 7.790 5.308 1.00 87.25 124 PHE A O 1
ATOM 980 N N . ALA A 1 125 ? -4.907 7.272 4.934 1.00 89.19 125 ALA A N 1
ATOM 981 C CA . ALA A 1 125 ? -4.935 6.004 5.652 1.00 89.19 125 ALA A CA 1
ATOM 982 C C . ALA A 1 125 ? -5.328 6.212 7.118 1.00 89.19 125 ALA A C 1
ATOM 984 O O . ALA A 1 125 ? -6.185 5.487 7.623 1.00 89.19 125 ALA A O 1
ATOM 985 N N . ALA A 1 126 ? -4.774 7.235 7.774 1.00 83.56 126 ALA A N 1
ATOM 986 C CA . ALA A 1 126 ? -5.114 7.530 9.158 1.00 83.56 126 ALA A CA 1
ATOM 987 C C . ALA A 1 126 ? -6.609 7.833 9.336 1.00 83.56 126 ALA A C 1
ATOM 989 O O . ALA A 1 126 ? -7.264 7.253 10.201 1.00 83.56 126 ALA A O 1
ATOM 990 N N . ILE A 1 127 ? -7.164 8.691 8.471 1.00 80.50 127 ILE A N 1
ATOM 991 C CA . ILE A 1 127 ? -8.588 9.056 8.481 1.00 80.50 127 ILE A CA 1
ATOM 992 C C . ILE A 1 127 ? -9.460 7.841 8.162 1.00 80.50 127 ILE A C 1
ATOM 994 O O . ILE A 1 127 ? -10.388 7.531 8.904 1.00 80.50 127 ILE A O 1
ATOM 998 N N . PHE A 1 128 ? -9.171 7.162 7.053 1.00 84.00 128 PHE A N 1
ATOM 999 C CA . PHE A 1 128 ? -10.010 6.097 6.516 1.00 84.00 128 PHE A CA 1
ATOM 1000 C C . PHE A 1 128 ? -10.085 4.896 7.460 1.00 84.00 128 PHE A C 1
ATOM 1002 O O . PHE A 1 128 ? -11.158 4.329 7.650 1.00 84.00 128 PHE A O 1
ATOM 1009 N N . PHE A 1 129 ? -8.959 4.524 8.076 1.00 83.44 129 PHE A N 1
ATOM 1010 C CA . PHE A 1 129 ? -8.907 3.409 9.020 1.00 83.44 129 PHE A CA 1
ATOM 1011 C C . PHE A 1 129 ? -9.185 3.820 10.469 1.00 83.44 129 PHE A C 1
ATOM 1013 O O . PHE A 1 129 ? -9.286 2.943 11.325 1.00 83.44 129 PHE A O 1
ATOM 1020 N N . GLY A 1 130 ? -9.302 5.121 10.761 1.00 81.56 130 GLY A N 1
ATOM 1021 C CA . GLY A 1 130 ? -9.486 5.623 12.123 1.00 81.56 130 GLY A CA 1
ATOM 1022 C C . GLY A 1 130 ? -8.359 5.201 13.073 1.00 81.56 130 GLY A C 1
ATOM 1023 O O . GLY A 1 130 ? -8.609 4.918 14.241 1.00 81.56 130 GLY A O 1
ATOM 1024 N N . MET A 1 131 ? -7.130 5.098 12.565 1.00 83.81 131 MET A N 1
ATOM 1025 C CA . MET A 1 131 ? -5.975 4.543 13.274 1.00 83.81 131 MET A CA 1
ATOM 1026 C C . MET A 1 131 ? -4.712 5.313 12.884 1.00 83.81 131 MET A C 1
ATOM 1028 O O . MET A 1 131 ? -4.582 5.659 11.713 1.00 83.81 131 MET A O 1
ATOM 1032 N N . PRO A 1 132 ? -3.758 5.568 13.799 1.00 87.75 132 PRO A N 1
ATOM 1033 C CA . PRO A 1 132 ? -2.487 6.184 13.437 1.00 87.75 132 PRO A CA 1
ATOM 1034 C C . PRO A 1 132 ? -1.828 5.508 12.228 1.00 87.75 132 PRO A C 1
ATOM 1036 O O . PRO A 1 132 ? -1.676 4.285 12.193 1.00 87.75 132 PRO A O 1
ATOM 1039 N N . ALA A 1 133 ? -1.415 6.312 11.250 1.00 92.81 133 ALA A N 1
ATOM 1040 C CA . ALA A 1 133 ? -0.577 5.878 10.141 1.00 92.81 133 ALA A CA 1
ATOM 1041 C C . ALA A 1 133 ? 0.780 6.583 10.223 1.00 92.81 133 ALA A C 1
ATOM 1043 O O . ALA A 1 133 ? 0.850 7.725 10.673 1.00 92.81 133 ALA A O 1
ATOM 1044 N N . SER A 1 134 ? 1.851 5.896 9.829 1.00 95.25 134 SER A N 1
ATOM 1045 C CA . SER A 1 134 ? 3.206 6.444 9.873 1.00 95.25 134 SER A CA 1
ATOM 1046 C C . SER A 1 134 ? 4.029 6.012 8.664 1.00 95.25 134 SER A C 1
ATOM 1048 O O . SER A 1 134 ? 4.157 4.815 8.388 1.00 95.25 134 SER A O 1
ATOM 1050 N N . VAL A 1 135 ? 4.626 6.979 7.964 1.00 96.12 135 VAL A N 1
ATOM 1051 C CA . VAL A 1 135 ? 5.594 6.706 6.892 1.00 96.12 135 VAL A CA 1
ATOM 1052 C C . VAL A 1 135 ? 6.954 6.326 7.482 1.00 96.12 135 VAL A C 1
ATOM 1054 O O . VAL A 1 135 ? 7.546 7.054 8.277 1.00 96.12 135 VAL A O 1
ATOM 1057 N N . MET A 1 136 ? 7.468 5.166 7.079 1.00 95.56 136 MET A N 1
ATOM 1058 C CA . MET A 1 136 ? 8.815 4.702 7.403 1.00 95.56 136 MET A CA 1
ATOM 1059 C C . MET A 1 136 ? 9.850 5.331 6.465 1.00 95.56 136 MET A C 1
ATOM 1061 O O . MET A 1 136 ? 9.526 5.813 5.380 1.00 95.56 136 MET A O 1
ATOM 1065 N N . ALA A 1 137 ? 11.124 5.287 6.860 1.00 93.56 137 ALA A N 1
ATOM 1066 C CA . ALA A 1 137 ? 12.207 5.647 5.952 1.00 93.56 137 ALA A CA 1
ATOM 1067 C C . ALA A 1 137 ? 12.171 4.744 4.699 1.00 93.56 137 ALA A C 1
ATOM 1069 O O . ALA A 1 137 ? 11.944 3.539 4.850 1.00 93.56 137 ALA A O 1
ATOM 1070 N N . PRO A 1 138 ? 12.407 5.291 3.490 1.00 94.25 138 PRO A N 1
ATOM 1071 C CA . PRO A 1 138 ? 12.534 4.477 2.291 1.00 94.25 138 PRO A CA 1
ATOM 1072 C C . PRO A 1 138 ? 13.613 3.408 2.452 1.00 94.25 138 PRO A C 1
ATOM 1074 O O . PRO A 1 138 ? 14.700 3.683 2.964 1.00 94.25 138 PRO A O 1
ATOM 1077 N N . GLU A 1 139 ? 13.325 2.196 1.989 1.00 93.00 139 GLU A N 1
ATOM 1078 C CA . GLU A 1 139 ? 14.236 1.059 2.095 1.00 93.00 139 GLU A CA 1
ATOM 1079 C C . GLU A 1 139 ? 14.437 0.395 0.731 1.00 93.00 139 GLU A C 1
ATOM 1081 O O . GLU A 1 139 ? 13.491 0.195 -0.035 1.00 93.00 139 GLU A O 1
ATOM 1086 N N . SER A 1 140 ? 15.684 0.021 0.428 1.00 93.31 140 SER A N 1
ATOM 1087 C CA . SER A 1 140 ? 15.985 -0.748 -0.777 1.00 93.31 140 SER A CA 1
ATOM 1088 C C . SER A 1 140 ? 15.593 -2.215 -0.606 1.00 93.31 140 SER A C 1
ATOM 1090 O O . SER A 1 140 ? 16.038 -2.893 0.327 1.00 93.31 140 SER A O 1
ATOM 1092 N N . PHE A 1 141 ? 14.801 -2.712 -1.553 1.00 94.12 141 PHE A N 1
ATOM 1093 C CA . PHE A 1 141 ? 14.401 -4.113 -1.674 1.00 94.12 141 PHE A CA 1
ATOM 1094 C C . PHE A 1 141 ? 15.021 -4.802 -2.897 1.00 94.12 141 PHE A C 1
ATOM 1096 O O . PHE A 1 141 ? 14.638 -5.921 -3.244 1.00 94.12 141 PHE A O 1
ATOM 1103 N N . LEU A 1 142 ? 16.019 -4.175 -3.525 1.00 92.00 142 LEU A N 1
ATOM 1104 C CA . LEU A 1 142 ? 16.742 -4.758 -4.650 1.00 92.00 142 LEU A CA 1
ATOM 1105 C C . LEU A 1 142 ? 17.339 -6.122 -4.259 1.00 92.00 142 LEU A C 1
ATOM 1107 O O . LEU A 1 142 ? 18.046 -6.241 -3.259 1.00 92.00 142 LEU A O 1
ATOM 1111 N N . GLY A 1 143 ? 17.019 -7.161 -5.034 1.00 92.19 143 GLY A N 1
ATOM 1112 C CA . GLY A 1 143 ? 17.472 -8.533 -4.782 1.00 92.19 143 GLY A CA 1
ATOM 1113 C C . GLY A 1 143 ? 16.796 -9.246 -3.602 1.00 92.19 143 GLY A C 1
ATOM 1114 O O . GLY A 1 143 ? 17.236 -10.330 -3.229 1.00 92.19 143 GLY A O 1
ATOM 1115 N N . ARG A 1 144 ? 15.743 -8.672 -3.000 1.00 93.88 144 ARG A N 1
ATOM 1116 C CA . ARG A 1 144 ? 14.988 -9.309 -1.898 1.00 93.88 144 ARG A CA 1
ATOM 1117 C C . ARG A 1 144 ? 13.773 -10.119 -2.351 1.00 93.88 144 ARG A C 1
ATOM 1119 O O . ARG A 1 144 ? 13.154 -10.779 -1.519 1.00 93.88 144 ARG A O 1
ATOM 1126 N N . ALA A 1 145 ? 13.428 -10.038 -3.630 1.00 95.44 145 ALA A N 1
ATOM 1127 C CA . ALA A 1 145 ? 12.380 -10.816 -4.269 1.00 95.44 145 ALA A CA 1
ATOM 1128 C C . ALA A 1 145 ? 12.749 -11.065 -5.734 1.00 95.44 145 ALA A C 1
ATOM 1130 O O . ALA A 1 145 ? 13.484 -10.276 -6.333 1.00 95.44 145 ALA A O 1
ATOM 1131 N N . SER A 1 146 ? 12.209 -12.138 -6.297 1.00 96.75 146 SER A N 1
ATOM 1132 C CA . SER A 1 146 ? 12.286 -12.467 -7.713 1.00 96.75 146 SER A CA 1
ATOM 1133 C C . SER A 1 146 ? 11.722 -11.324 -8.556 1.00 96.75 146 SER A C 1
ATOM 1135 O O . SER A 1 146 ? 10.648 -10.783 -8.273 1.00 96.75 146 SER A O 1
ATOM 1137 N N . ASP A 1 147 ? 12.433 -10.972 -9.622 1.00 94.75 147 ASP A N 1
ATOM 1138 C CA . ASP A 1 147 ? 12.024 -9.942 -10.568 1.00 94.75 147 ASP A CA 1
ATOM 1139 C C . ASP A 1 147 ? 12.059 -10.447 -12.008 1.00 94.75 147 ASP A C 1
ATOM 1141 O O . ASP A 1 147 ? 12.703 -11.448 -12.323 1.00 94.75 147 ASP A O 1
ATOM 1145 N N . ARG A 1 148 ? 11.303 -9.775 -12.876 1.00 93.81 148 ARG A N 1
ATOM 1146 C CA . ARG A 1 148 ? 11.222 -10.107 -14.298 1.00 93.81 148 ARG A CA 1
ATOM 1147 C C . ARG A 1 148 ? 10.971 -8.871 -15.144 1.00 93.81 148 ARG A C 1
ATOM 1149 O O . ARG A 1 148 ? 10.571 -7.820 -14.647 1.00 93.81 148 ARG A O 1
ATOM 1156 N N . VAL A 1 149 ? 11.143 -9.036 -16.450 1.00 91.25 149 VAL A N 1
ATOM 1157 C CA . VAL A 1 149 ? 10.660 -8.081 -17.448 1.00 91.25 149 VAL A CA 1
ATOM 1158 C C . VAL A 1 149 ? 9.506 -8.728 -18.201 1.00 91.25 149 VAL A C 1
ATOM 1160 O O . VAL A 1 149 ? 9.698 -9.743 -18.868 1.00 91.25 149 VAL A O 1
ATOM 1163 N N . ASN A 1 150 ? 8.313 -8.146 -18.100 1.00 88.69 150 ASN A N 1
ATOM 1164 C CA . ASN A 1 150 ? 7.123 -8.599 -18.815 1.00 88.69 150 ASN A CA 1
ATOM 1165 C C . ASN A 1 150 ? 6.617 -7.476 -19.721 1.00 88.69 150 ASN A C 1
ATOM 1167 O O . ASN A 1 150 ? 6.340 -6.380 -19.241 1.00 88.69 150 ASN A O 1
ATOM 1171 N N . ALA A 1 151 ? 6.527 -7.734 -21.028 1.00 86.62 151 ALA A N 1
ATOM 1172 C CA . ALA A 1 151 ? 6.144 -6.735 -22.031 1.00 86.62 151 ALA A CA 1
ATOM 1173 C C . ALA A 1 151 ? 6.919 -5.399 -21.910 1.00 86.62 151 ALA A C 1
ATOM 1175 O O . ALA A 1 151 ? 6.351 -4.323 -22.055 1.00 86.62 151 ALA A O 1
ATOM 1176 N N . GLY A 1 152 ? 8.222 -5.469 -21.606 1.00 84.88 152 GLY A N 1
ATOM 1177 C CA . GLY A 1 152 ? 9.083 -4.291 -21.438 1.00 84.88 152 GLY A CA 1
ATOM 1178 C C . GLY A 1 152 ? 8.997 -3.604 -20.069 1.00 84.88 152 GLY A C 1
ATOM 1179 O O . GLY A 1 152 ? 9.766 -2.682 -19.817 1.00 84.88 152 GLY A O 1
ATOM 1180 N N . VAL A 1 153 ? 8.130 -4.072 -19.166 1.00 87.62 153 VAL A N 1
ATOM 1181 C CA . VAL A 1 153 ? 7.949 -3.513 -17.819 1.00 87.62 153 VAL A CA 1
ATOM 1182 C C . VAL A 1 153 ? 8.699 -4.352 -16.786 1.00 87.62 153 VAL A C 1
ATOM 1184 O O . VAL A 1 153 ? 8.561 -5.576 -16.754 1.00 87.62 153 VAL A O 1
ATOM 1187 N N . TYR A 1 154 ? 9.477 -3.693 -15.925 1.00 90.94 154 TYR A N 1
ATOM 1188 C CA . TYR A 1 154 ? 10.100 -4.315 -14.755 1.00 90.94 154 TYR A CA 1
ATOM 1189 C C . TYR A 1 154 ? 9.043 -4.631 -13.694 1.00 90.94 154 TYR A C 1
ATOM 1191 O O . TYR A 1 154 ? 8.300 -3.741 -13.279 1.00 90.94 154 TYR A O 1
ATOM 1199 N N . GLN A 1 155 ? 8.986 -5.888 -13.255 1.00 94.62 155 GLN A N 1
ATOM 1200 C CA . GLN A 1 155 ? 8.029 -6.348 -12.255 1.00 94.62 155 GLN A CA 1
ATOM 1201 C C . GLN A 1 155 ? 8.715 -7.121 -11.132 1.00 94.62 155 GLN A C 1
ATOM 1203 O O . GLN A 1 155 ? 9.655 -7.877 -11.381 1.00 94.62 155 GLN A O 1
ATOM 1208 N N . VAL A 1 156 ? 8.183 -7.003 -9.917 1.00 96.88 156 VAL A N 1
ATOM 1209 C CA . VAL A 1 156 ? 8.680 -7.703 -8.724 1.00 96.88 156 VAL A CA 1
ATOM 1210 C C . VAL A 1 156 ? 7.612 -8.640 -8.154 1.00 96.88 156 VAL A C 1
ATOM 1212 O O . VAL A 1 156 ? 6.414 -8.340 -8.186 1.00 96.88 156 VAL A O 1
ATOM 1215 N N . HIS A 1 157 ? 8.036 -9.795 -7.638 1.00 97.81 157 HIS A N 1
ATOM 1216 C CA . HIS A 1 157 ? 7.136 -10.810 -7.102 1.00 97.81 157 HIS A CA 1
ATOM 1217 C C . HIS A 1 157 ? 6.515 -10.365 -5.768 1.00 97.81 157 HIS A C 1
ATOM 1219 O O . HIS A 1 157 ? 7.148 -10.407 -4.709 1.00 97.81 157 HIS A O 1
ATOM 1225 N N . ALA A 1 158 ? 5.230 -10.009 -5.786 1.00 97.62 158 ALA A N 1
ATOM 1226 C CA . ALA A 1 158 ? 4.517 -9.454 -4.634 1.00 97.62 158 ALA A CA 1
ATOM 1227 C C . ALA A 1 158 ? 4.503 -10.402 -3.422 1.00 97.62 158 ALA A C 1
ATOM 1229 O O . ALA A 1 158 ? 4.703 -9.973 -2.288 1.00 97.62 158 ALA A O 1
ATOM 1230 N N . GLY A 1 159 ? 4.312 -11.705 -3.654 1.00 95.94 159 GLY A N 1
ATOM 1231 C CA . GLY A 1 159 ? 4.247 -12.700 -2.577 1.00 95.94 159 GLY A CA 1
ATOM 1232 C C . GLY A 1 159 ? 5.549 -12.848 -1.781 1.00 95.94 159 GLY A C 1
ATOM 1233 O O . GLY A 1 159 ? 5.507 -13.044 -0.567 1.00 95.94 159 GLY A O 1
ATOM 1234 N N . GLU A 1 160 ? 6.706 -12.699 -2.431 1.00 96.12 160 GLU A N 1
ATOM 1235 C CA . GLU A 1 160 ? 8.007 -12.825 -1.765 1.00 96.12 160 GLU A CA 1
ATOM 1236 C C . GLU A 1 160 ? 8.305 -11.584 -0.917 1.00 96.12 160 GLU A C 1
ATOM 1238 O O . GLU A 1 160 ? 8.811 -11.701 0.202 1.00 96.12 160 GLU A O 1
ATOM 1243 N N . LEU A 1 161 ? 7.885 -10.404 -1.389 1.00 96.00 161 LEU A N 1
ATOM 1244 C CA . LEU A 1 161 ? 7.973 -9.158 -0.630 1.00 96.00 161 LEU A CA 1
ATOM 1245 C C . LEU A 1 161 ? 7.170 -9.222 0.674 1.00 96.00 161 LEU A C 1
ATOM 1247 O O . LEU A 1 161 ? 7.683 -8.831 1.722 1.00 96.00 161 LEU A O 1
ATOM 1251 N N . LEU A 1 162 ? 5.952 -9.780 0.645 1.00 95.25 162 LEU A N 1
ATOM 1252 C CA . LEU A 1 162 ? 5.137 -9.964 1.855 1.00 95.25 162 LEU A CA 1
ATOM 1253 C C . LEU A 1 162 ? 5.857 -10.807 2.913 1.00 95.25 162 LEU A C 1
ATOM 1255 O O . LEU A 1 162 ? 5.815 -10.473 4.102 1.00 95.25 162 LEU A O 1
ATOM 1259 N N . GLY A 1 163 ? 6.534 -11.876 2.480 1.00 90.19 163 GLY A N 1
ATOM 1260 C CA . GLY A 1 163 ? 7.342 -12.733 3.347 1.00 90.19 163 GLY A CA 1
ATOM 1261 C C . GLY A 1 163 ? 8.592 -12.036 3.890 1.00 90.19 163 GLY A C 1
ATOM 1262 O O . GLY A 1 163 ? 8.953 -12.244 5.049 1.00 90.19 163 GLY A O 1
ATOM 1263 N N . ALA A 1 164 ? 9.241 -11.187 3.088 1.00 90.44 164 ALA A N 1
ATOM 1264 C CA . ALA A 1 164 ? 10.391 -10.393 3.518 1.00 90.44 164 ALA A CA 1
ATOM 1265 C C . ALA A 1 164 ? 10.001 -9.330 4.560 1.00 90.44 164 ALA A C 1
ATOM 1267 O O . ALA A 1 164 ? 10.666 -9.203 5.588 1.00 90.44 164 ALA A O 1
ATOM 1268 N N . MET A 1 165 ? 8.896 -8.614 4.334 1.00 92.25 165 MET A N 1
ATOM 126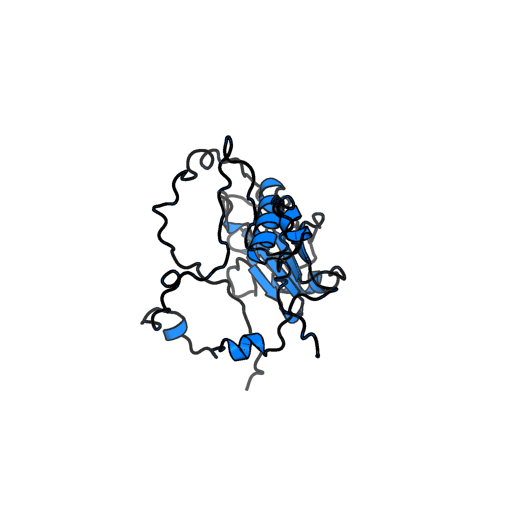9 C CA . MET A 1 165 ? 8.392 -7.582 5.245 1.00 92.25 165 MET A CA 1
ATOM 1270 C C . MET A 1 165 ? 7.955 -8.153 6.598 1.00 92.25 165 MET A C 1
ATOM 1272 O O . MET A 1 165 ? 8.254 -7.572 7.641 1.00 92.25 165 MET A O 1
ATOM 1276 N N . GLY A 1 166 ? 7.275 -9.306 6.596 1.00 85.12 166 GLY A N 1
ATOM 1277 C CA . GLY A 1 166 ? 6.697 -9.895 7.809 1.00 85.12 166 GLY A CA 1
ATOM 1278 C C . GLY A 1 166 ? 7.728 -10.238 8.890 1.00 85.12 166 GLY A C 1
ATOM 1279 O O . GLY A 1 166 ? 7.378 -10.340 10.062 1.00 85.12 166 GLY A O 1
ATOM 1280 N N . LYS A 1 167 ? 9.009 -10.374 8.521 1.00 84.06 167 LYS A N 1
ATOM 1281 C CA . LYS A 1 167 ? 10.107 -10.697 9.446 1.00 84.06 167 LYS A CA 1
ATOM 1282 C C . LYS A 1 167 ? 10.548 -9.519 10.318 1.00 84.06 167 LYS A C 1
ATOM 1284 O O . LYS A 1 167 ? 11.105 -9.754 11.383 1.00 84.06 167 LYS A O 1
ATOM 1289 N N . ASN A 1 168 ? 10.301 -8.281 9.884 1.00 84.19 168 ASN A N 1
ATOM 1290 C CA . ASN A 1 168 ? 10.868 -7.070 10.490 1.00 84.19 168 ASN A CA 1
ATOM 1291 C C . ASN A 1 168 ? 9.798 -6.026 10.845 1.00 84.19 168 ASN A C 1
ATOM 1293 O O . ASN A 1 168 ? 10.052 -4.821 10.808 1.00 84.19 168 ASN A O 1
ATOM 1297 N N . LEU A 1 169 ? 8.585 -6.471 11.179 1.00 91.31 169 LEU A N 1
ATOM 1298 C CA . LEU A 1 169 ? 7.535 -5.556 11.610 1.00 91.31 169 LEU A CA 1
ATOM 1299 C C . LEU A 1 169 ? 7.910 -4.857 12.918 1.00 91.31 169 LEU A C 1
ATOM 1301 O O . LEU A 1 169 ? 8.439 -5.464 13.853 1.00 91.31 169 LEU A O 1
ATOM 1305 N N . LYS A 1 170 ? 7.583 -3.566 12.999 1.00 93.69 170 LYS A N 1
ATOM 1306 C CA . LYS A 1 170 ? 7.644 -2.831 14.261 1.00 93.69 170 LYS A CA 1
ATOM 1307 C C . LYS A 1 170 ? 6.693 -3.462 15.273 1.00 93.69 170 LYS A C 1
ATOM 1309 O O . LYS A 1 170 ? 5.621 -3.947 14.921 1.00 93.69 170 LYS A O 1
ATOM 1314 N N . ARG A 1 171 ? 7.090 -3.438 16.545 1.00 93.62 171 ARG A N 1
ATOM 1315 C CA . ARG A 1 171 ? 6.348 -4.086 17.635 1.00 93.62 171 ARG A CA 1
ATOM 1316 C C . ARG A 1 171 ? 4.915 -3.567 17.774 1.00 93.62 171 ARG A C 1
ATOM 1318 O O . ARG A 1 171 ? 4.034 -4.334 18.135 1.00 93.62 171 ARG A O 1
ATOM 1325 N N . ASP A 1 172 ? 4.698 -2.286 17.511 1.00 94.44 172 ASP A N 1
ATOM 1326 C CA . ASP A 1 172 ? 3.402 -1.612 17.586 1.00 94.44 172 ASP A CA 1
ATOM 1327 C C . ASP A 1 172 ? 2.642 -1.588 16.247 1.00 94.44 172 ASP A C 1
ATOM 1329 O O . ASP A 1 172 ? 1.565 -0.994 16.143 1.00 94.44 172 ASP A O 1
ATOM 1333 N N . ALA A 1 173 ? 3.173 -2.254 15.215 1.00 95.56 173 ALA A N 1
ATOM 1334 C CA . ALA A 1 173 ? 2.510 -2.353 13.926 1.00 95.56 173 ALA A CA 1
ATOM 1335 C C . ALA A 1 173 ? 1.210 -3.154 14.058 1.00 95.56 173 ALA A C 1
ATOM 1337 O O . ALA A 1 173 ? 1.204 -4.329 14.440 1.00 95.56 173 ALA A O 1
ATOM 1338 N N . PHE A 1 174 ? 0.102 -2.523 13.683 1.00 94.94 174 PHE A N 1
ATOM 1339 C CA . PHE A 1 174 ? -1.107 -3.244 13.317 1.00 94.94 174 PHE A CA 1
ATOM 1340 C C . PHE A 1 174 ? -0.881 -3.985 11.999 1.00 94.94 174 PHE A C 1
ATOM 1342 O O . PHE A 1 174 ? -1.113 -5.189 11.914 1.00 94.94 174 PHE A O 1
ATOM 1349 N N . CYS A 1 175 ? -0.357 -3.272 11.001 1.00 95.75 175 CYS A N 1
ATOM 1350 C CA . CYS A 1 175 ? 0.126 -3.826 9.744 1.00 95.75 175 CYS A CA 1
ATOM 1351 C C . CYS A 1 175 ? 1.201 -2.919 9.125 1.00 95.75 175 CYS A C 1
ATOM 1353 O O . CYS A 1 175 ? 1.404 -1.783 9.560 1.00 95.75 175 CYS A O 1
ATOM 1355 N N . CYS A 1 176 ? 1.887 -3.425 8.101 1.00 97.44 176 CYS A N 1
ATOM 1356 C CA . CYS A 1 176 ? 2.790 -2.639 7.264 1.00 97.44 176 CYS A CA 1
ATOM 1357 C C . CYS A 1 176 ? 2.423 -2.805 5.787 1.00 97.44 176 CYS A C 1
ATOM 1359 O O . CYS A 1 176 ? 2.376 -3.926 5.277 1.00 97.44 176 CYS A O 1
ATOM 1361 N N . ALA A 1 177 ? 2.172 -1.692 5.104 1.00 97.88 177 ALA A N 1
ATOM 1362 C CA . ALA A 1 177 ? 1.940 -1.626 3.673 1.00 97.88 177 ALA A CA 1
ATOM 1363 C C . ALA A 1 177 ? 3.198 -1.100 2.968 1.00 97.88 177 ALA A C 1
ATOM 1365 O O . ALA A 1 177 ? 3.588 0.052 3.139 1.00 97.88 177 ALA A O 1
ATOM 1366 N N . GLY A 1 178 ? 3.831 -1.952 2.172 1.00 97.56 178 GLY A N 1
ATOM 1367 C CA . GLY A 1 178 ? 4.913 -1.593 1.275 1.00 97.56 178 GLY A CA 1
ATOM 1368 C C . GLY A 1 178 ? 4.357 -0.868 0.057 1.00 97.56 178 GLY A C 1
ATOM 1369 O O . GLY A 1 178 ? 3.490 -1.402 -0.629 1.00 97.56 178 GLY A O 1
ATOM 1370 N N . ILE A 1 179 ? 4.829 0.343 -0.210 1.00 97.94 179 ILE A N 1
ATOM 1371 C CA . ILE A 1 179 ? 4.391 1.162 -1.342 1.00 97.94 179 ILE A CA 1
ATOM 1372 C C . ILE A 1 179 ? 5.567 1.297 -2.300 1.00 97.94 179 ILE A C 1
ATOM 1374 O O . ILE A 1 179 ? 6.649 1.711 -1.889 1.00 97.94 179 ILE A O 1
ATOM 1378 N N . THR A 1 180 ? 5.375 0.936 -3.564 1.00 95.56 180 THR A N 1
ATOM 1379 C CA . THR A 1 180 ? 6.454 0.915 -4.558 1.00 95.56 180 THR A CA 1
ATOM 1380 C C . THR A 1 180 ? 6.032 1.541 -5.879 1.00 95.56 180 THR A C 1
ATOM 1382 O O . THR A 1 180 ? 4.848 1.598 -6.217 1.00 95.56 180 THR A O 1
ATOM 1385 N N . MET A 1 181 ? 7.030 1.996 -6.630 1.00 93.31 181 MET A N 1
ATOM 1386 C CA . MET A 1 181 ? 6.887 2.481 -7.998 1.00 93.31 181 MET A CA 1
ATOM 1387 C C . MET A 1 181 ? 7.218 1.387 -9.032 1.00 93.31 181 MET A C 1
ATOM 1389 O O . MET A 1 181 ? 6.971 1.590 -10.218 1.00 93.31 181 MET A O 1
ATOM 1393 N N . ALA A 1 182 ? 7.710 0.216 -8.603 1.00 93.12 182 ALA A N 1
ATOM 1394 C CA . ALA A 1 182 ? 7.830 -0.977 -9.440 1.00 93.12 182 ALA A CA 1
ATOM 1395 C C . ALA A 1 182 ? 6.465 -1.649 -9.662 1.00 93.12 182 ALA A C 1
ATOM 1397 O O . ALA A 1 182 ? 5.610 -1.662 -8.773 1.00 93.12 182 ALA A O 1
ATOM 1398 N N . ASP A 1 183 ? 6.248 -2.240 -10.839 1.00 95.31 183 ASP A N 1
ATOM 1399 C CA . ASP A 1 183 ? 5.051 -3.042 -11.110 1.00 95.31 183 ASP A CA 1
ATOM 1400 C C . ASP A 1 183 ? 5.132 -4.391 -10.369 1.00 95.31 183 ASP A C 1
ATOM 1402 O O . ASP A 1 183 ? 6.216 -4.880 -10.043 1.00 95.31 183 ASP A O 1
ATOM 1406 N N . LEU A 1 184 ? 3.988 -5.001 -10.065 1.00 97.06 184 LEU A N 1
ATOM 1407 C CA . LEU A 1 184 ? 3.931 -6.207 -9.232 1.00 97.06 184 LEU A CA 1
ATOM 1408 C C . LEU A 1 184 ? 3.291 -7.371 -9.978 1.00 97.06 184 LEU A C 1
ATOM 1410 O O . LEU A 1 184 ? 2.358 -7.190 -10.757 1.00 97.06 184 LEU A O 1
ATOM 1414 N N . TYR A 1 185 ? 3.738 -8.593 -9.689 1.00 97.38 185 TYR A N 1
ATOM 1415 C CA . TYR A 1 185 ? 3.077 -9.819 -10.142 1.00 97.38 185 TYR A CA 1
ATOM 1416 C C . TYR A 1 185 ? 2.963 -10.842 -8.997 1.00 97.38 185 TYR A C 1
ATOM 1418 O O . TYR A 1 185 ? 3.820 -10.866 -8.112 1.00 97.38 185 TYR A O 1
ATOM 1426 N N . PRO A 1 186 ? 1.900 -11.670 -8.956 1.00 95.06 186 PRO A N 1
ATOM 1427 C CA . PRO A 1 186 ? 1.670 -12.588 -7.839 1.00 95.06 186 PRO A CA 1
ATOM 1428 C C . PRO A 1 186 ? 2.208 -14.004 -8.079 1.00 95.06 186 PRO A C 1
ATOM 1430 O O . PRO A 1 186 ? 2.415 -14.732 -7.114 1.00 95.06 186 PRO A O 1
ATOM 1433 N N . ARG A 1 187 ? 2.354 -14.411 -9.349 1.00 93.69 187 ARG A N 1
ATOM 1434 C CA . ARG A 1 187 ? 2.889 -15.704 -9.801 1.00 93.69 187 ARG A CA 1
ATOM 1435 C C . ARG A 1 187 ? 3.225 -15.648 -11.289 1.00 93.69 187 ARG A C 1
ATOM 1437 O O . ARG A 1 187 ? 2.667 -14.817 -12.006 1.00 93.69 187 ARG A O 1
ATOM 1444 N N . GLU A 1 188 ? 4.052 -16.573 -11.767 1.00 91.56 188 GLU A N 1
ATOM 1445 C CA . GLU A 1 188 ? 4.588 -16.533 -13.137 1.00 91.56 188 GLU A CA 1
ATOM 1446 C C . GLU A 1 188 ? 3.530 -16.457 -14.244 1.00 91.56 188 GLU A C 1
ATOM 1448 O O . GLU A 1 188 ? 3.682 -15.699 -15.198 1.00 91.56 188 GLU A O 1
ATOM 1453 N N . SER A 1 189 ? 2.420 -17.182 -14.098 1.00 90.56 189 SER A N 1
ATOM 1454 C CA . SER A 1 189 ? 1.358 -17.240 -15.111 1.00 90.56 189 SER A CA 1
ATOM 1455 C C . SER A 1 189 ? 0.465 -15.998 -15.187 1.00 90.56 189 SER A C 1
ATOM 1457 O O . SER A 1 189 ? -0.420 -15.942 -16.037 1.00 90.56 189 SER A O 1
ATOM 1459 N N . TRP A 1 190 ? 0.626 -15.028 -14.284 1.00 89.25 190 TRP A N 1
ATOM 1460 C CA . TRP A 1 190 ? -0.200 -13.819 -14.234 1.00 89.25 190 TRP A CA 1
ATOM 1461 C C . TRP A 1 190 ? 0.510 -12.638 -14.873 1.00 89.25 190 TRP A C 1
ATOM 1463 O O . TRP A 1 190 ? 1.731 -12.560 -14.838 1.00 89.25 190 TRP A O 1
ATOM 1473 N N . ASN A 1 191 ? -0.253 -11.677 -15.395 1.00 91.25 191 ASN A N 1
ATOM 1474 C CA . ASN A 1 191 ? 0.323 -10.473 -15.992 1.00 91.25 191 ASN A CA 1
ATOM 1475 C C . ASN A 1 191 ? 0.840 -9.496 -14.929 1.00 91.25 191 ASN A C 1
ATOM 1477 O O . ASN A 1 191 ? 2.011 -9.123 -14.970 1.00 91.25 191 ASN A O 1
ATOM 1481 N N . PHE A 1 192 ? -0.019 -9.077 -13.996 1.00 94.62 192 PHE A N 1
ATOM 1482 C CA . PHE A 1 192 ? 0.317 -8.143 -12.918 1.00 94.62 192 PHE A CA 1
ATOM 1483 C C . PHE A 1 192 ? -0.754 -8.148 -11.817 1.00 94.62 192 PHE A C 1
ATOM 1485 O O . PHE A 1 192 ? -1.832 -8.718 -11.997 1.00 94.62 192 PHE A O 1
ATOM 1492 N N . VAL A 1 193 ? -0.467 -7.466 -10.708 1.00 96.31 193 VAL A N 1
ATOM 1493 C CA . VAL A 1 193 ? -1.431 -7.042 -9.681 1.00 96.31 193 VAL A CA 1
ATOM 1494 C C . VAL A 1 193 ? -1.126 -5.609 -9.251 1.00 96.31 193 VAL A C 1
ATOM 1496 O O . VAL A 1 193 ? 0.025 -5.192 -9.263 1.00 96.31 193 VAL A O 1
ATOM 1499 N N . PHE A 1 194 ? -2.142 -4.859 -8.820 1.00 97.00 194 PHE A N 1
ATOM 1500 C CA . PHE A 1 194 ? -1.909 -3.569 -8.155 1.00 97.00 194 PHE A CA 1
ATOM 1501 C C . PHE A 1 194 ? -1.333 -3.743 -6.755 1.00 97.00 194 PHE A C 1
ATOM 1503 O O . PHE A 1 194 ? -0.589 -2.902 -6.276 1.00 97.00 194 PHE A O 1
ATOM 1510 N N . GLY A 1 195 ? -1.664 -4.841 -6.090 1.00 97.25 195 GLY A N 1
ATOM 1511 C CA . GLY A 1 195 ? -1.159 -5.135 -4.768 1.00 97.25 195 GLY A CA 1
ATOM 1512 C C . GLY A 1 195 ? -1.523 -6.540 -4.337 1.00 97.25 195 GLY A C 1
ATOM 1513 O O . GLY A 1 195 ? -2.308 -7.229 -4.990 1.00 97.25 195 GLY A O 1
ATOM 1514 N N . LEU A 1 196 ? -0.928 -6.958 -3.231 1.00 97.31 196 LEU A N 1
ATOM 1515 C CA . LEU A 1 196 ? -1.185 -8.241 -2.595 1.00 97.31 196 LEU A CA 1
ATOM 1516 C C . LEU A 1 196 ? -1.056 -8.065 -1.085 1.00 97.31 196 LEU A C 1
ATOM 1518 O O . LEU A 1 196 ? -0.255 -7.253 -0.628 1.00 97.31 196 LEU A O 1
ATOM 1522 N N . ALA A 1 197 ? -1.822 -8.820 -0.304 1.00 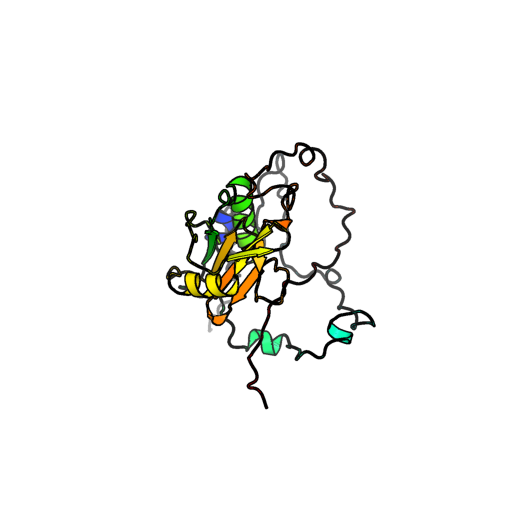96.25 197 ALA A N 1
ATOM 1523 C CA . ALA A 1 197 ? -1.767 -8.747 1.150 1.00 96.25 197 ALA A CA 1
ATOM 1524 C C . ALA A 1 197 ? -1.736 -10.131 1.795 1.00 96.25 197 ALA A C 1
ATOM 1526 O O . ALA A 1 197 ? -2.290 -11.097 1.275 1.00 96.25 197 ALA A O 1
ATOM 1527 N N . SER A 1 198 ? -1.103 -10.198 2.962 1.00 93.88 198 SER A N 1
ATOM 1528 C CA . SER A 1 198 ? -1.087 -11.350 3.850 1.00 93.88 198 SER A CA 1
ATOM 1529 C C . SER A 1 198 ? -1.649 -10.940 5.204 1.00 93.88 198 SER A C 1
ATOM 1531 O O . SER A 1 198 ? -0.974 -10.291 6.003 1.00 93.88 198 SER A O 1
ATOM 1533 N N . SER A 1 199 ? -2.883 -11.356 5.496 1.00 88.25 199 SER A N 1
ATOM 1534 C CA . SER A 1 199 ? -3.490 -11.127 6.814 1.00 88.25 199 SER A CA 1
ATOM 1535 C C . SER A 1 199 ? -2.738 -11.863 7.926 1.00 88.25 199 SER A C 1
ATOM 1537 O O . SER A 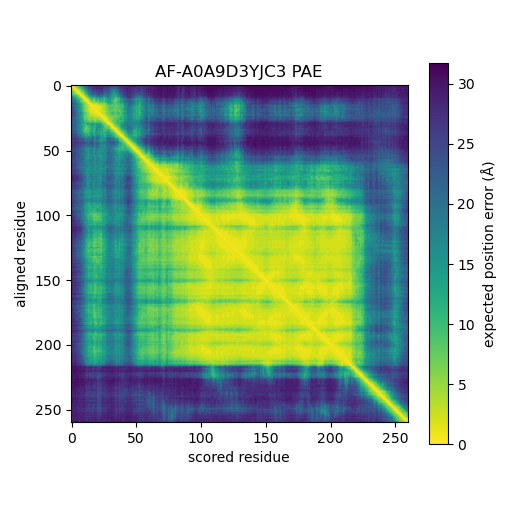1 199 ? -2.629 -11.343 9.029 1.00 88.25 199 SER A O 1
ATOM 1539 N N . ALA A 1 200 ? -2.170 -13.040 7.640 1.00 88.31 200 ALA A N 1
ATOM 1540 C CA . ALA A 1 200 ? -1.351 -13.779 8.604 1.00 88.31 200 ALA A CA 1
ATOM 1541 C C . ALA A 1 200 ? -0.024 -13.058 8.902 1.00 88.31 200 ALA A C 1
ATOM 1543 O O . ALA A 1 200 ? 0.429 -13.034 10.045 1.00 88.31 200 ALA A O 1
ATOM 1544 N N . GLY A 1 201 ? 0.578 -12.449 7.875 1.00 89.81 201 GLY A N 1
ATOM 1545 C CA . GLY A 1 201 ? 1.812 -11.674 7.993 1.00 89.81 201 GLY A CA 1
ATOM 1546 C C . GLY A 1 201 ? 1.607 -10.236 8.464 1.00 89.81 201 GLY A C 1
ATOM 1547 O O . GLY A 1 201 ? 2.581 -9.594 8.827 1.00 89.81 201 GLY A O 1
ATOM 1548 N N . ASN A 1 202 ? 0.368 -9.729 8.487 1.00 94.12 202 ASN A N 1
ATOM 1549 C CA . ASN A 1 202 ? 0.037 -8.312 8.702 1.00 94.12 202 ASN A CA 1
ATOM 1550 C C . ASN A 1 202 ? 0.794 -7.385 7.741 1.00 94.12 202 ASN A C 1
ATOM 1552 O O . ASN A 1 202 ? 1.207 -6.281 8.100 1.00 94.12 202 ASN A O 1
ATOM 1556 N N . THR A 1 203 ? 0.999 -7.858 6.516 1.00 96.62 203 THR A N 1
ATOM 1557 C CA . THR A 1 203 ? 1.734 -7.145 5.477 1.00 96.62 203 THR A CA 1
ATOM 1558 C C . THR A 1 203 ? 0.881 -6.985 4.236 1.00 96.62 203 THR A C 1
ATOM 1560 O O . THR A 1 203 ? 0.063 -7.842 3.902 1.00 96.62 203 THR A O 1
ATOM 1563 N N . GLY A 1 204 ? 1.076 -5.875 3.543 1.00 97.62 204 GLY A N 1
ATOM 1564 C CA . GLY A 1 204 ? 0.546 -5.626 2.211 1.00 97.62 204 GLY A CA 1
ATOM 1565 C C . GLY A 1 204 ? 1.627 -5.008 1.344 1.00 97.62 204 GLY A C 1
ATOM 1566 O O . GLY A 1 204 ? 2.520 -4.354 1.866 1.00 97.62 204 GLY A O 1
ATOM 1567 N N . VAL A 1 205 ? 1.553 -5.198 0.035 1.00 98.12 205 VAL A N 1
ATOM 1568 C CA . VAL A 1 205 ? 2.340 -4.443 -0.942 1.00 98.12 205 VAL A CA 1
ATOM 1569 C C . VAL A 1 205 ? 1.405 -3.844 -1.976 1.00 98.12 205 VAL A C 1
ATOM 1571 O O . VAL A 1 205 ? 0.441 -4.495 -2.380 1.00 98.12 205 VAL A O 1
ATOM 1574 N N . TYR A 1 206 ? 1.677 -2.612 -2.390 1.00 98.00 206 TYR A N 1
ATOM 1575 C CA . TYR A 1 206 ? 0.900 -1.890 -3.384 1.00 98.00 206 TYR A CA 1
ATOM 1576 C C . TYR A 1 206 ? 1.821 -1.139 -4.348 1.00 98.00 206 TYR A C 1
ATOM 1578 O O . TYR A 1 206 ? 2.758 -0.455 -3.933 1.00 98.00 206 TYR A O 1
ATOM 1586 N N . SER A 1 207 ? 1.536 -1.270 -5.638 1.00 96.62 207 SER A N 1
ATOM 1587 C CA . SER A 1 207 ? 2.247 -0.632 -6.736 1.00 96.62 207 SER A CA 1
ATOM 1588 C C . SER A 1 207 ? 1.493 0.587 -7.237 1.00 96.62 207 SER A C 1
ATOM 1590 O O . SER A 1 207 ? 0.314 0.513 -7.590 1.00 96.62 207 SER A O 1
ATOM 1592 N N . LEU A 1 208 ? 2.215 1.696 -7.344 1.00 94.69 208 LEU A N 1
ATOM 1593 C CA . LEU A 1 208 ? 1.748 2.909 -8.002 1.00 94.69 208 LEU A CA 1
ATOM 1594 C C . LEU A 1 208 ? 2.168 2.984 -9.478 1.00 94.69 208 LEU A C 1
ATOM 1596 O O . LEU A 1 208 ? 1.775 3.923 -10.166 1.00 94.69 208 LEU A O 1
ATOM 1600 N N . ALA A 1 209 ? 2.922 1.998 -9.984 1.00 91.19 209 ALA A N 1
ATOM 1601 C CA . ALA A 1 209 ? 3.534 2.033 -11.315 1.00 91.19 209 ALA A CA 1
ATOM 1602 C C . ALA A 1 209 ? 2.516 2.357 -12.416 1.00 91.19 209 ALA A C 1
ATOM 1604 O O . ALA A 1 209 ? 2.734 3.225 -13.251 1.00 91.19 209 ALA A O 1
ATOM 1605 N N . ARG A 1 210 ? 1.357 1.697 -12.368 1.00 90.75 210 ARG A N 1
ATOM 1606 C CA . ARG A 1 210 ? 0.305 1.787 -13.392 1.00 90.75 210 ARG A CA 1
ATOM 1607 C C . ARG A 1 210 ? -0.546 3.055 -13.325 1.00 90.75 210 ARG A C 1
ATOM 1609 O O . ARG A 1 210 ? -1.421 3.229 -14.166 1.00 90.75 210 ARG A O 1
ATOM 1616 N N . TYR A 1 211 ? -0.306 3.915 -12.338 1.00 89.00 211 TYR A N 1
ATOM 1617 C CA . TYR A 1 211 ? -0.909 5.246 -12.255 1.00 89.00 211 TYR A CA 1
ATOM 1618 C C . TYR A 1 211 ? -0.011 6.330 -12.854 1.00 89.00 211 TYR A C 1
ATOM 1620 O O . TYR A 1 211 ? -0.451 7.469 -12.999 1.00 89.00 211 TYR A O 1
ATOM 1628 N N . LEU A 1 212 ? 1.235 5.994 -13.199 1.00 83.44 212 LEU A N 1
ATOM 1629 C CA . LEU A 1 212 ? 2.139 6.922 -13.855 1.00 83.44 212 LEU A CA 1
ATOM 1630 C C . LEU A 1 212 ? 1.681 7.198 -15.287 1.00 83.44 212 LEU A C 1
ATOM 1632 O O . LEU A 1 212 ? 1.353 6.281 -16.038 1.00 83.44 212 LEU A O 1
ATOM 1636 N N . SER A 1 213 ? 1.707 8.471 -15.676 1.00 82.69 213 SER A N 1
ATOM 1637 C CA . SER A 1 213 ? 1.361 8.912 -17.032 1.00 82.69 213 SER A CA 1
ATOM 1638 C C . SER A 1 213 ? 2.288 8.331 -18.099 1.00 82.69 213 SER A C 1
ATOM 1640 O O . SER A 1 213 ? 1.850 8.135 -19.226 1.00 82.69 213 SER A O 1
ATOM 1642 N N . ASN A 1 214 ? 3.534 8.027 -17.731 1.00 77.38 214 ASN A N 1
ATOM 1643 C CA . ASN A 1 214 ? 4.558 7.432 -18.588 1.00 77.38 214 ASN A CA 1
ATOM 1644 C C . ASN A 1 214 ? 4.707 5.910 -18.394 1.00 77.38 214 ASN A C 1
ATOM 1646 O O . ASN A 1 214 ? 5.745 5.333 -18.738 1.00 77.38 214 ASN A O 1
ATOM 1650 N N . PHE A 1 215 ? 3.716 5.242 -17.792 1.00 82.94 215 PHE A N 1
ATOM 1651 C CA . PHE A 1 215 ? 3.776 3.797 -17.594 1.00 82.94 215 PHE A CA 1
ATOM 1652 C C . PHE A 1 215 ? 3.885 3.064 -18.940 1.00 82.94 215 PHE A C 1
ATOM 1654 O O . PHE A 1 215 ? 2.980 3.122 -19.767 1.00 82.94 215 PHE A O 1
ATOM 1661 N N . GLY A 1 216 ? 4.978 2.317 -19.126 1.00 74.31 216 GLY A N 1
ATOM 1662 C CA . GLY A 1 216 ? 5.239 1.530 -20.336 1.00 74.31 216 GLY A CA 1
ATOM 1663 C C . GLY A 1 216 ? 6.064 2.242 -21.413 1.00 74.31 216 GLY A C 1
ATOM 1664 O O . GLY A 1 216 ? 6.485 1.581 -22.360 1.00 74.31 216 GLY A O 1
ATOM 1665 N N . ASP A 1 217 ? 6.360 3.537 -21.257 1.00 69.00 217 ASP A N 1
ATOM 1666 C CA . ASP A 1 217 ? 7.019 4.323 -22.309 1.00 69.00 217 ASP A CA 1
ATOM 1667 C C . ASP A 1 217 ? 8.548 4.124 -22.371 1.00 69.00 217 ASP A C 1
ATOM 1669 O O . ASP A 1 217 ? 9.134 4.281 -23.446 1.00 69.00 217 ASP A O 1
ATOM 1673 N N . HIS A 1 218 ? 9.227 3.727 -21.279 1.00 57.25 218 HIS A N 1
ATOM 1674 C CA . HIS A 1 218 ? 10.697 3.586 -21.232 1.00 57.25 218 HIS A CA 1
ATOM 1675 C C . HIS A 1 218 ? 11.207 2.380 -20.417 1.00 57.25 218 HIS A C 1
ATOM 1677 O O . HIS A 1 218 ? 10.612 1.975 -19.419 1.00 57.25 218 HIS A O 1
ATOM 1683 N N . GLN A 1 219 ? 12.378 1.851 -20.810 1.00 56.88 219 GLN A N 1
ATOM 1684 C CA . GLN A 1 219 ? 13.178 0.943 -19.979 1.00 56.88 219 GLN A CA 1
ATOM 1685 C C . GLN A 1 219 ? 13.672 1.715 -18.743 1.00 56.88 219 GLN A C 1
ATOM 1687 O O . GLN A 1 219 ? 14.567 2.544 -18.862 1.00 56.88 219 GLN A O 1
ATOM 1692 N N . TYR A 1 220 ? 13.085 1.430 -17.577 1.00 54.53 220 TYR A N 1
ATOM 1693 C CA . TYR A 1 220 ? 13.408 2.012 -16.264 1.00 54.53 220 TYR A CA 1
ATOM 1694 C C . TYR A 1 220 ? 13.154 3.529 -16.176 1.00 54.53 220 TYR A C 1
ATOM 1696 O O . TYR A 1 220 ? 14.022 4.370 -16.398 1.00 54.53 220 TYR A O 1
ATOM 1704 N N . THR A 1 221 ? 11.911 3.879 -15.853 1.00 51.72 221 THR A N 1
ATOM 1705 C CA . THR A 1 221 ? 11.421 5.255 -15.743 1.00 51.72 221 THR A CA 1
ATOM 1706 C C . THR A 1 221 ? 11.924 5.961 -14.485 1.00 51.72 221 THR A C 1
ATOM 1708 O O . THR A 1 221 ? 11.575 5.595 -13.364 1.00 51.72 221 THR A O 1
ATOM 1711 N N . ARG A 1 222 ? 12.658 7.056 -14.702 1.00 49.41 222 ARG A N 1
ATOM 1712 C CA . ARG A 1 222 ? 12.660 8.231 -13.823 1.00 49.41 222 ARG A CA 1
ATOM 1713 C C . ARG A 1 222 ? 11.207 8.684 -13.635 1.00 49.41 222 ARG A C 1
ATOM 1715 O O . ARG A 1 222 ? 10.465 8.757 -14.619 1.00 49.41 222 ARG A O 1
ATOM 1722 N N . ILE A 1 223 ? 10.784 8.935 -12.399 1.00 53.03 223 ILE A N 1
ATOM 1723 C CA . ILE A 1 223 ? 9.397 9.336 -12.123 1.00 53.03 223 ILE A CA 1
ATOM 1724 C C . ILE A 1 223 ? 9.188 10.763 -12.643 1.00 53.03 223 ILE A C 1
ATOM 1726 O O . ILE A 1 223 ? 9.878 11.684 -12.208 1.00 53.03 223 ILE A O 1
ATOM 1730 N N . ASP A 1 224 ? 8.227 10.954 -13.549 1.00 48.41 224 ASP A N 1
ATOM 1731 C CA . ASP A 1 224 ? 7.767 12.280 -13.962 1.00 48.41 224 ASP A CA 1
ATOM 1732 C C . ASP A 1 224 ? 6.380 12.550 -13.362 1.00 48.41 224 ASP A C 1
ATOM 1734 O O . ASP A 1 224 ? 5.357 12.094 -13.869 1.00 48.41 224 ASP A O 1
ATOM 1738 N N . LEU A 1 225 ? 6.351 13.285 -12.246 1.00 48.62 225 LEU A N 1
ATOM 1739 C CA . LEU A 1 225 ? 5.116 13.811 -11.651 1.00 48.62 225 LEU A CA 1
ATOM 1740 C C . LEU A 1 225 ? 4.680 15.151 -12.273 1.00 48.62 225 LEU A C 1
ATOM 1742 O O . LEU A 1 225 ? 3.649 15.703 -11.893 1.00 48.62 225 LEU A O 1
ATOM 1746 N N . THR A 1 226 ? 5.464 15.705 -13.201 1.00 42.69 226 THR A N 1
ATOM 1747 C CA . THR A 1 226 ? 5.359 17.092 -13.677 1.00 42.69 226 THR A CA 1
ATOM 1748 C C . THR A 1 226 ? 4.608 17.254 -14.989 1.00 42.69 226 THR A C 1
ATOM 1750 O O . THR A 1 226 ? 4.667 18.329 -15.588 1.00 42.69 226 THR A O 1
ATOM 1753 N N . SER A 1 227 ? 3.815 16.266 -15.425 1.00 45.72 227 SER A N 1
ATOM 1754 C CA . SER A 1 227 ? 2.867 16.530 -16.507 1.00 45.72 227 SER A CA 1
ATOM 1755 C C . SER A 1 227 ? 1.873 17.601 -16.032 1.00 45.72 227 SER A C 1
ATOM 1757 O O . SER A 1 227 ? 0.925 17.332 -15.294 1.00 45.72 227 SER A O 1
ATOM 1759 N N . SER A 1 228 ? 2.130 18.842 -16.443 1.00 42.56 228 SER A N 1
ATOM 1760 C CA . SER A 1 228 ? 1.457 20.087 -16.055 1.00 42.56 228 SER A CA 1
ATOM 1761 C C . SER A 1 228 ? -0.034 20.142 -16.436 1.00 42.56 228 SER A C 1
ATOM 1763 O O . SER A 1 228 ? -0.653 21.195 -16.361 1.00 42.56 228 SER A O 1
ATOM 1765 N N . SER A 1 229 ? -0.633 19.019 -16.838 1.00 41.03 229 SER A N 1
ATOM 1766 C CA . SER A 1 229 ? -2.041 18.899 -17.216 1.00 41.03 229 SER A CA 1
ATOM 1767 C C . SER A 1 229 ? -2.987 18.597 -16.043 1.00 41.03 229 SER A C 1
ATOM 1769 O O . SER A 1 229 ? -4.199 18.704 -16.213 1.00 41.03 229 SER A O 1
ATOM 1771 N N . MET A 1 230 ? -2.480 18.258 -14.845 1.00 38.28 230 MET A N 1
ATOM 1772 C CA . MET A 1 230 ? -3.337 17.979 -13.674 1.00 38.28 230 MET A CA 1
ATOM 1773 C C . MET A 1 230 ? -3.593 19.182 -12.755 1.00 38.28 230 MET A C 1
ATOM 1775 O O . MET A 1 230 ? -4.488 19.113 -11.914 1.00 38.28 230 MET A O 1
ATOM 1779 N N . GLN A 1 231 ? -2.866 20.294 -12.906 1.00 40.16 231 GLN A N 1
ATOM 1780 C CA . GLN A 1 231 ? -3.079 21.478 -12.056 1.00 40.16 231 GLN A CA 1
ATOM 1781 C C . GLN A 1 231 ? -4.341 22.278 -12.425 1.00 40.16 231 GLN A C 1
ATOM 1783 O O . GLN A 1 231 ? -4.866 22.992 -11.572 1.00 40.16 231 GLN A O 1
ATOM 1788 N N . ASP A 1 232 ? -4.901 22.070 -13.621 1.00 37.88 232 ASP A N 1
ATOM 1789 C CA . ASP A 1 232 ? -6.042 22.850 -14.121 1.00 37.88 232 ASP A CA 1
ATOM 1790 C C . ASP A 1 232 ? -7.400 22.128 -14.067 1.00 37.88 232 ASP A 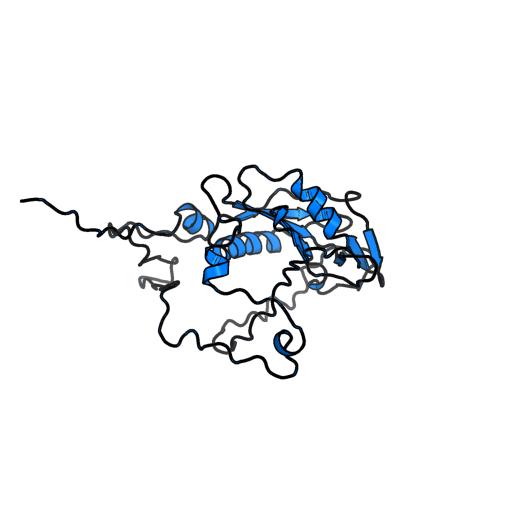C 1
ATOM 1792 O O . ASP A 1 232 ? -8.410 22.714 -14.447 1.00 37.88 232 ASP A O 1
ATOM 1796 N N . ASN A 1 233 ? -7.468 20.881 -13.580 1.00 38.91 233 ASN A N 1
ATOM 1797 C CA . ASN A 1 233 ? -8.685 20.067 -13.715 1.00 38.91 233 ASN A CA 1
ATOM 1798 C C . ASN A 1 233 ? -9.174 19.365 -12.442 1.00 38.91 233 ASN A C 1
ATOM 1800 O O . ASN A 1 233 ? -9.956 18.421 -12.529 1.00 38.91 233 ASN A O 1
ATOM 1804 N N . VAL A 1 234 ? -8.782 19.827 -11.250 1.00 38.72 234 VAL A N 1
ATOM 1805 C CA . VAL A 1 234 ? -9.477 19.407 -10.021 1.00 38.72 234 VAL A CA 1
ATOM 1806 C C . VAL A 1 234 ? -10.859 20.070 -10.019 1.00 38.72 234 VAL A C 1
ATOM 1808 O O . VAL A 1 234 ? -10.922 21.301 -9.912 1.00 38.72 234 VAL A O 1
ATOM 1811 N N . PRO A 1 235 ? -11.975 19.318 -10.127 1.00 33.69 235 PRO A N 1
ATOM 1812 C CA . PRO A 1 235 ? -13.299 19.910 -10.050 1.00 33.69 235 PRO A CA 1
ATOM 1813 C C . PRO A 1 235 ? -13.438 20.576 -8.681 1.00 33.69 235 PRO A C 1
ATOM 1815 O O . PRO A 1 235 ? -13.364 19.925 -7.640 1.00 33.69 235 PRO A O 1
ATOM 1818 N N . ARG A 1 236 ? -13.613 21.900 -8.673 1.00 41.72 236 ARG A N 1
ATOM 1819 C CA . ARG A 1 236 ? -13.922 22.654 -7.446 1.00 41.72 236 ARG A CA 1
ATOM 1820 C C . ARG A 1 236 ? -15.355 22.404 -6.964 1.00 41.72 236 ARG A C 1
ATOM 1822 O O . ARG A 1 236 ? -15.721 22.873 -5.893 1.00 41.72 236 ARG A O 1
ATOM 1829 N N . ASP A 1 237 ? -16.134 21.660 -7.746 1.00 37.94 237 ASP A N 1
ATOM 1830 C CA . ASP A 1 237 ? -17.506 21.267 -7.469 1.00 37.94 237 ASP A CA 1
ATOM 1831 C C . ASP A 1 237 ? -17.656 19.742 -7.603 1.00 37.94 237 ASP A C 1
ATOM 1833 O O . ASP A 1 237 ? -17.499 19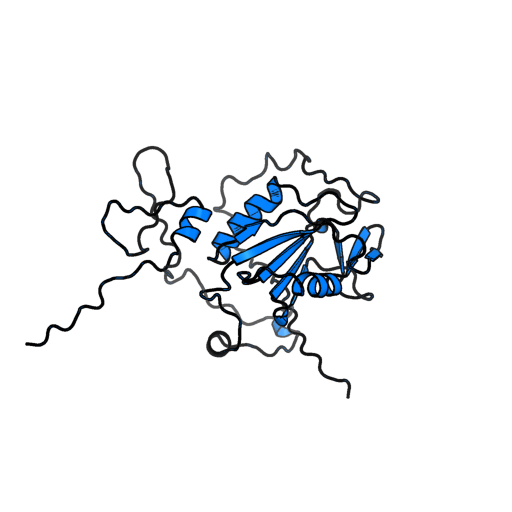.172 -8.685 1.00 37.94 237 ASP A O 1
ATOM 1837 N N . TRP A 1 238 ? -17.940 19.089 -6.475 1.00 41.25 238 TRP A N 1
ATOM 1838 C CA . TRP A 1 238 ? -18.151 17.643 -6.359 1.00 41.25 238 TRP A CA 1
ATOM 1839 C C . TRP A 1 238 ? -19.637 17.255 -6.373 1.00 41.25 238 TRP A C 1
ATOM 1841 O O . TRP A 1 238 ? -19.957 16.071 -6.275 1.00 41.25 238 TRP A O 1
ATOM 1851 N N . SER A 1 239 ? -20.555 18.216 -6.532 1.00 34.62 239 SER A N 1
ATOM 1852 C CA . SER A 1 239 ? -22.007 17.986 -6.472 1.00 34.62 239 SER A CA 1
ATOM 1853 C C . SER A 1 239 ? -22.550 17.077 -7.585 1.00 34.62 239 SER A C 1
ATOM 1855 O O . SER A 1 239 ? -23.678 16.590 -7.500 1.00 34.62 239 SER A O 1
ATOM 1857 N N . HIS A 1 240 ? -21.756 16.812 -8.626 1.00 30.62 240 HIS A N 1
ATOM 1858 C CA . HIS A 1 240 ? -22.137 15.983 -9.773 1.00 30.62 240 HIS A CA 1
ATOM 1859 C C . HIS A 1 240 ? -21.518 14.578 -9.770 1.00 30.62 240 HIS A C 1
ATOM 1861 O O . HIS A 1 240 ? -21.888 13.750 -10.608 1.00 30.62 240 HIS A O 1
ATOM 1867 N N . VAL A 1 241 ? -20.601 14.275 -8.841 1.00 34.16 241 VAL A N 1
ATOM 1868 C CA . VAL A 1 241 ? -20.003 12.937 -8.734 1.00 34.16 241 VAL A CA 1
ATOM 1869 C C . VAL A 1 241 ? -21.015 12.001 -8.083 1.00 34.16 241 VAL A C 1
ATOM 1871 O O . VAL A 1 241 ? -21.042 11.818 -6.869 1.00 34.16 241 VAL A O 1
ATOM 1874 N N . ARG A 1 242 ? -21.873 11.386 -8.904 1.00 29.00 242 ARG A N 1
ATOM 1875 C CA . ARG A 1 242 ? -22.676 10.244 -8.456 1.00 29.00 242 ARG A CA 1
ATOM 1876 C C . ARG A 1 242 ? -21.714 9.150 -8.007 1.00 29.00 242 ARG A C 1
ATOM 1878 O O . ARG A 1 242 ? -20.830 8.766 -8.773 1.00 29.00 242 ARG A O 1
ATOM 1885 N N . HIS A 1 243 ? -21.883 8.672 -6.778 1.00 33.59 243 HIS A N 1
ATOM 1886 C CA . HIS A 1 243 ? -21.106 7.583 -6.200 1.00 33.59 243 HIS A CA 1
ATOM 1887 C C . HIS A 1 243 ? -21.137 6.355 -7.122 1.00 33.59 243 HIS A C 1
ATOM 1889 O O . HIS A 1 243 ? -22.081 5.571 -7.107 1.00 33.59 243 HIS A O 1
ATOM 1895 N N . SER A 1 244 ? -20.103 6.192 -7.950 1.00 26.17 244 SER A N 1
ATOM 1896 C CA . SER A 1 244 ? -19.790 4.890 -8.527 1.00 26.17 244 SER A CA 1
ATOM 1897 C C . SER A 1 244 ? -19.198 4.041 -7.407 1.00 26.17 244 SER A C 1
ATOM 1899 O O . SER A 1 244 ? -18.266 4.506 -6.744 1.00 26.17 244 SER A O 1
ATOM 1901 N N . PRO A 1 245 ? -19.722 2.832 -7.154 1.00 29.94 245 PRO A N 1
ATOM 1902 C CA . PRO A 1 245 ? -19.197 1.977 -6.106 1.00 29.94 245 PRO A CA 1
ATOM 1903 C C . PRO A 1 245 ? -17.729 1.672 -6.410 1.00 29.94 245 PRO A C 1
ATOM 1905 O O . PRO A 1 245 ? -17.381 1.237 -7.511 1.00 29.94 245 PRO A O 1
ATOM 1908 N N . LEU A 1 246 ? -16.870 1.950 -5.427 1.00 27.72 246 LEU A N 1
ATOM 1909 C CA . LEU A 1 246 ? -15.463 1.568 -5.412 1.00 27.72 246 LEU A CA 1
ATOM 1910 C C . LEU A 1 246 ? -15.349 0.105 -5.865 1.00 27.72 246 LEU A C 1
ATOM 1912 O O . LEU A 1 246 ? -15.879 -0.793 -5.209 1.00 27.72 246 LEU A O 1
ATOM 1916 N N . ARG A 1 247 ? -14.686 -0.145 -7.002 1.00 26.67 247 ARG A N 1
ATOM 1917 C CA . ARG A 1 247 ? -14.349 -1.513 -7.410 1.00 26.67 247 ARG A CA 1
ATOM 1918 C C . ARG A 1 247 ? -13.419 -2.102 -6.350 1.00 26.67 247 ARG A C 1
ATOM 1920 O O . ARG A 1 247 ? -12.416 -1.493 -5.989 1.00 26.67 247 ARG A O 1
ATOM 1927 N N . ALA A 1 248 ? -13.829 -3.249 -5.823 1.00 24.50 248 ALA A N 1
ATOM 1928 C CA . ALA A 1 248 ? -13.309 -3.864 -4.613 1.00 24.50 248 ALA A CA 1
ATOM 1929 C C . ALA A 1 248 ? -11.785 -4.083 -4.614 1.00 24.50 248 ALA A C 1
ATOM 1931 O O . ALA A 1 248 ? -11.197 -4.513 -5.606 1.00 24.50 248 ALA A O 1
ATOM 1932 N N . PHE A 1 249 ? -11.173 -3.869 -3.446 1.00 26.55 249 PHE A N 1
ATOM 1933 C CA . PHE A 1 249 ? -9.901 -4.485 -3.075 1.00 26.55 249 PHE A CA 1
ATOM 1934 C C . PHE A 1 249 ? -10.041 -6.010 -3.171 1.00 26.55 249 PHE A C 1
ATOM 1936 O O . PHE A 1 249 ? -10.920 -6.598 -2.539 1.00 26.55 249 PHE A O 1
ATOM 1943 N N . GLN A 1 250 ? -9.164 -6.663 -3.930 1.00 31.92 250 GLN A N 1
ATOM 1944 C CA . GLN A 1 250 ? -9.122 -8.119 -3.999 1.00 31.92 250 GLN A CA 1
ATOM 1945 C C . GLN A 1 250 ? -8.380 -8.645 -2.759 1.00 31.92 250 GLN A C 1
ATOM 1947 O O . GLN A 1 250 ? -7.153 -8.697 -2.720 1.00 31.92 250 GLN A O 1
ATOM 1952 N N . VAL A 1 251 ? -9.125 -8.999 -1.710 1.00 30.50 251 VAL A N 1
ATOM 1953 C CA . VAL A 1 251 ? -8.593 -9.757 -0.569 1.00 30.50 251 VAL A CA 1
ATOM 1954 C C . VAL A 1 251 ? -8.636 -11.233 -0.954 1.00 30.50 251 VAL A C 1
ATOM 1956 O O . VAL A 1 251 ? -9.668 -11.889 -0.825 1.00 30.50 251 VAL A O 1
ATOM 1959 N N . SER A 1 252 ? -7.532 -11.771 -1.472 1.00 31.47 252 SER A N 1
ATOM 1960 C CA . SER A 1 252 ? -7.419 -13.205 -1.749 1.00 31.47 252 SER A CA 1
ATOM 1961 C C . SER A 1 252 ? -7.345 -13.976 -0.431 1.00 31.47 252 SER A C 1
ATOM 1963 O O . SER A 1 252 ? -6.289 -14.079 0.189 1.00 31.47 252 SER A O 1
ATOM 1965 N N . ASN A 1 253 ? -8.478 -14.522 0.004 1.00 30.61 253 ASN A N 1
ATOM 1966 C CA . ASN A 1 253 ? -8.560 -15.442 1.134 1.00 30.61 253 ASN A CA 1
ATOM 1967 C C . ASN A 1 253 ? -8.428 -16.891 0.621 1.00 30.61 253 ASN A C 1
ATOM 1969 O O . ASN A 1 253 ? -9.325 -17.714 0.796 1.00 30.61 253 ASN A O 1
ATOM 1973 N N . GLU A 1 254 ? -7.332 -17.206 -0.075 1.00 31.19 254 GLU A N 1
ATOM 1974 C CA . GLU A 1 254 ? -7.064 -18.573 -0.533 1.00 31.19 254 GLU A CA 1
ATOM 1975 C C . GLU A 1 254 ? -6.517 -19.404 0.636 1.00 31.19 254 GLU A C 1
ATOM 1977 O O . GLU A 1 254 ? -5.316 -19.461 0.896 1.00 31.19 254 GLU A O 1
ATOM 1982 N N . ARG A 1 255 ? -7.414 -20.093 1.355 1.00 30.41 255 ARG A N 1
ATOM 1983 C CA . ARG A 1 255 ? -7.011 -21.322 2.047 1.00 30.41 255 ARG A CA 1
ATOM 1984 C C . ARG A 1 255 ? -6.746 -22.363 0.970 1.00 30.41 255 ARG A C 1
ATOM 1986 O O . ARG A 1 255 ? -7.681 -22.804 0.308 1.00 30.41 255 ARG A O 1
ATOM 1993 N N . GLN A 1 256 ? -5.482 -22.738 0.817 1.00 31.17 256 GLN A N 1
ATOM 1994 C CA . GLN A 1 256 ? -5.066 -23.870 -0.002 1.00 31.17 256 GLN A CA 1
ATOM 1995 C C . GLN A 1 256 ? -5.908 -25.101 0.373 1.00 31.17 256 GLN A C 1
ATOM 1997 O O . GLN A 1 256 ? -5.854 -25.567 1.513 1.00 31.17 256 GLN A O 1
ATOM 2002 N N . GLN A 1 257 ? -6.709 -25.609 -0.565 1.00 27.69 257 GLN A N 1
ATOM 2003 C CA . GLN A 1 257 ? -7.169 -26.992 -0.490 1.00 27.69 257 GLN A CA 1
ATOM 2004 C C . GLN A 1 257 ? -6.053 -27.882 -1.051 1.00 27.69 257 GLN A C 1
ATOM 2006 O O . GLN A 1 257 ? -5.486 -27.537 -2.092 1.00 27.69 257 GLN A O 1
ATOM 2011 N N . PRO A 1 258 ? -5.699 -28.991 -0.381 1.00 26.02 258 PRO A N 1
ATOM 2012 C CA . PRO A 1 258 ? -4.751 -29.941 -0.942 1.00 26.02 258 PRO A CA 1
ATOM 2013 C C . PRO A 1 258 ? -5.374 -30.629 -2.170 1.00 26.02 258 PRO A C 1
ATOM 2015 O O . PRO A 1 258 ? -6.596 -30.802 -2.208 1.00 26.02 258 PRO A O 1
ATOM 2018 N N . PRO A 1 259 ? -4.565 -31.014 -3.172 1.00 38.91 259 PRO A N 1
ATOM 2019 C CA . PRO A 1 259 ? -5.067 -31.715 -4.345 1.00 38.91 259 PRO A CA 1
ATOM 2020 C C . PRO A 1 259 ? -5.632 -33.085 -3.944 1.00 38.91 259 PRO A C 1
ATOM 2022 O O . PRO A 1 259 ? -4.995 -33.824 -3.189 1.00 38.91 259 PRO A O 1
ATOM 2025 N N . GLY A 1 260 ? -6.838 -33.375 -4.436 1.00 32.66 260 GLY A N 1
ATOM 2026 C CA . GLY A 1 260 ? -7.416 -34.720 -4.489 1.00 32.66 260 GLY A CA 1
ATOM 2027 C C . GLY A 1 260 ? -7.041 -35.440 -5.774 1.00 32.66 260 GLY A C 1
ATOM 2028 O O . GLY A 1 260 ? -6.656 -34.746 -6.744 1.00 32.66 260 GLY A O 1
#

Solvent-accessible surface area (backbone atoms only — not comparable to full-atom values): 16617 Å² total; per-residue (Å²): 140,79,89,75,82,76,96,80,71,61,66,45,86,68,54,69,68,48,35,55,68,66,71,32,54,76,60,67,90,76,81,58,60,45,70,83,59,49,46,60,78,80,60,84,86,89,60,90,62,78,61,78,78,88,65,87,57,92,81,79,73,72,81,82,76,80,72,46,92,92,32,63,78,58,78,45,95,70,88,81,79,53,70,68,57,57,75,73,39,96,66,92,68,78,49,100,58,24,47,26,41,34,36,31,32,38,24,64,91,48,59,62,63,52,67,86,57,52,54,58,49,34,44,48,47,20,62,75,68,72,37,47,44,44,76,49,77,73,43,80,48,65,86,61,40,63,68,49,72,56,99,73,36,61,30,36,34,42,60,46,44,36,60,56,52,43,77,68,64,59,86,40,41,50,30,39,36,35,36,24,50,54,35,28,20,76,50,90,95,49,90,61,42,59,56,48,68,36,82,92,52,33,20,29,39,39,36,51,26,86,75,43,90,66,57,85,76,54,84,76,56,75,81,73,86,72,70,77,73,64,82,82,65,70,72,92,65,68,93,77,68,72,86,69,78,77,81,73,82,84,78,78,81,76,74,82,74,79,88,127